Protein AF-0000000079922621 (afdb_homodimer)

Radius of gyration: 21.84 Å; Cα contacts (8 Å, |Δi|>4): 127; chains: 2; bounding box: 50×63×36 Å

InterPro domains:
  IPR010368 Control of competence regulator ComK, YlbF/YmcA [PF06133] (6-105)
  IPR023378 YheA/YmcA-like domain superfamily [G3DSA:1.20.1500.10] (5-112)
  IPR023378 YheA/YmcA-like domain superfamily [SSF158622] (6-108)

Nearest PDB structures (foldseek):
  7f6j-assembly1_C  TM=5.226E-01  e=1.242E+00  Homo sapiens
  7f6j-assembly1_C  TM=5.224E-01  e=1.121E+00  Homo sapiens

Secondary structure (DSSP, 8-state):
--HHHHHHHHHHHHHTSHHHHHHHHHHHHHHH-HHHHHHHHHHHHHHHHHHHS---HHHHHHHHHHHHHHHHHHTTSHHHHHHHHHHHHHHHHHHHHHHHHHHHHHHHHH--/--HHHHHHHHHHHHHTSHHHHHHHHHHHHHHH-HHHHHHHHHHHHHHHHHHHS---HHHHHHHHHHHHHHHHHHTTSHHHHHHHHHHHHHHHHHHHHHHHHHHHHHHHHH--

Solvent-accessible surface area (backbone atoms only — not comparable to full-atom values): 11936 Å² total; per-residue (Å²): 132,57,62,64,57,41,49,49,52,36,49,51,48,53,63,67,30,69,46,41,46,50,26,40,54,29,44,53,58,38,64,72,34,66,68,55,33,50,55,52,51,51,49,51,51,50,54,51,51,60,73,70,47,90,59,55,70,70,61,44,52,55,51,49,50,53,50,50,52,52,48,55,61,47,47,68,39,64,68,49,32,52,26,54,52,27,45,50,50,30,52,53,50,50,51,51,51,51,48,51,51,51,53,52,52,50,49,59,58,69,46,132,132,56,62,64,57,42,49,49,51,36,48,53,47,52,64,67,31,69,45,41,48,49,25,41,54,30,45,51,57,36,62,71,35,65,68,55,32,50,54,52,50,52,50,50,51,51,53,51,51,61,75,69,47,92,60,56,71,67,62,43,53,55,51,49,52,52,48,51,52,51,48,56,60,47,47,66,38,64,68,49,32,52,27,54,52,26,45,49,51,30,51,54,50,51,51,52,53,52,46,51,51,50,52,50,53,51,49,60,57,71,48,132

Foldseek 3Di:
DDPVVVVVVVVVVLCPDPLNVQLVVLVVVQVVDPVSVVLVVVLVVLVCCLVPDPDDPVVNVVSVVVSVVSVVVSCVPVSSVSNVVSVVVSVVVVVVVVVVVVVVVVCVVPDD/DDPVVVVVVVVVVLCPDPLNVQLVVLVVVQVVDPVSVVLVVVLVVLVVCLVPDPDDPVVNVVSVVVSVVSVVVSCVPVSSVSNVVSVVVSVVVVVVVVVVVVVVVVCVVPDD

Sequence (224 aa):
MSRKIKTKEFIDSIISTNEFIQLKKAKAIIDRNKDLKKKVDDFRKKQTEIYSSKKTQKDMQYRLAELNKQFQSLSQIQEVDIFFKSSKEFNDMMFKVFKEINDSVDSKLNSKMSRKIKTKEFIDSIISTNEFIQLKKAKAIIDRNKDLKKKVDDFRKKQTEIYSSKKTQKDMQYRLAELNKQFQSLSQIQEVDIFFKSSKEFNDMMFKVFKEINDSVDSKLNSK

Organism: NCBI:txid1123349

pLDDT: mean 92.19, std 8.3, range [54.41, 98.5]

Structure (mmCIF, N/CA/C/O b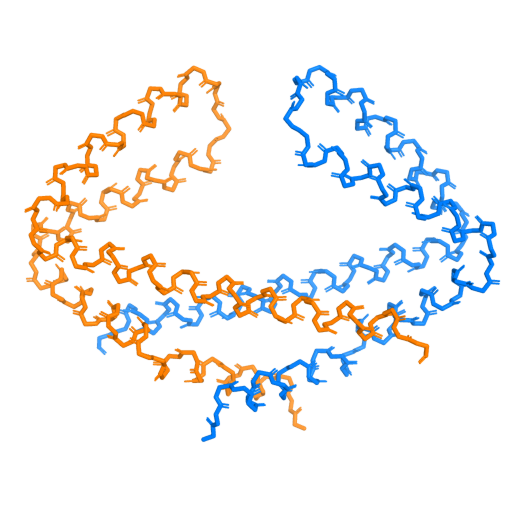ackbone):
data_AF-0000000079922621-model_v1
#
loop_
_entity.id
_entity.type
_entity.pdbx_description
1 polymer 'Control of competence regulator ComK, YlbF/YmcA'
#
loop_
_atom_site.group_PDB
_atom_site.id
_atom_site.type_symbol
_atom_site.label_atom_id
_atom_site.label_alt_id
_atom_site.label_comp_id
_atom_site.label_asym_id
_atom_site.label_entity_id
_atom_site.label_seq_id
_atom_site.pdbx_PDB_ins_code
_atom_site.Cartn_x
_atom_site.Cartn_y
_atom_site.Cartn_z
_atom_site.occupancy
_atom_site.B_iso_or_equiv
_atom_site.auth_seq_id
_atom_site.auth_comp_id
_atom_site.auth_asym_id
_atom_site.auth_atom_id
_atom_site.pdbx_PDB_model_num
ATOM 1 N N . MET A 1 1 ? -23.5 -8.32 -5.027 1 54.91 1 MET A N 1
ATOM 2 C CA . MET A 1 1 ? -23.219 -6.887 -4.949 1 54.91 1 MET A CA 1
ATOM 3 C C . MET A 1 1 ? -21.906 -6.547 -5.633 1 54.91 1 MET A C 1
ATOM 5 O O . MET A 1 1 ? -20.938 -7.301 -5.527 1 54.91 1 MET A O 1
ATOM 9 N N . SER A 1 2 ? -21.891 -5.508 -6.457 1 73.12 2 SER A N 1
ATOM 10 C CA . SER A 1 2 ? -20.75 -5.258 -7.328 1 73.12 2 SER A CA 1
ATOM 11 C C . SER A 1 2 ? -19.547 -4.762 -6.535 1 73.12 2 SER A C 1
ATOM 13 O O . SER A 1 2 ? -19.703 -4.184 -5.457 1 73.12 2 SER A O 1
ATOM 15 N N . ARG A 1 3 ? -18.453 -5.188 -6.891 1 80.69 3 ARG A N 1
ATOM 16 C CA . ARG A 1 3 ? -17.188 -4.773 -6.297 1 80.69 3 ARG A CA 1
ATOM 17 C C . ARG A 1 3 ? -17.141 -3.262 -6.102 1 80.69 3 ARG A C 1
ATOM 19 O O . ARG A 1 3 ? -16.641 -2.777 -5.082 1 80.69 3 ARG A O 1
ATOM 26 N N . LYS A 1 4 ? -17.844 -2.621 -6.871 1 84.25 4 LYS A N 1
ATOM 27 C CA . LYS A 1 4 ? -17.859 -1.162 -6.812 1 84.25 4 LYS A CA 1
ATOM 28 C C . LYS A 1 4 ? -18.641 -0.674 -5.586 1 84.25 4 LYS A C 1
ATOM 30 O O . LYS A 1 4 ? -18.203 0.259 -4.906 1 84.25 4 LYS A O 1
ATOM 35 N N . ILE A 1 5 ? -19.719 -1.339 -5.367 1 85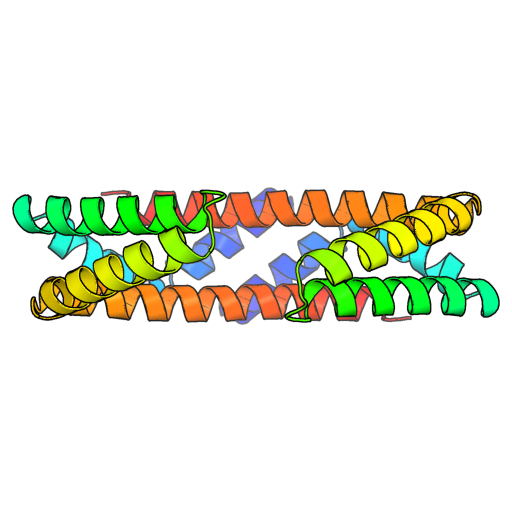.56 5 ILE A N 1
ATOM 36 C CA . ILE A 1 5 ? -20.547 -0.959 -4.227 1 85.56 5 ILE A CA 1
ATOM 37 C C . ILE A 1 5 ? -19.812 -1.258 -2.926 1 85.56 5 ILE A C 1
ATOM 39 O O . ILE A 1 5 ? -19.781 -0.426 -2.016 1 85.56 5 ILE A O 1
ATOM 43 N N . LYS A 1 6 ? -19.156 -2.365 -2.844 1 88.06 6 LYS A N 1
ATOM 44 C CA . LYS A 1 6 ? -18.438 -2.752 -1.638 1 88.06 6 LYS A CA 1
ATOM 45 C C . LYS A 1 6 ? -17.234 -1.84 -1.401 1 88.06 6 LYS A C 1
ATOM 47 O O . LYS A 1 6 ? -16.922 -1.492 -0.259 1 88.06 6 LYS A O 1
ATOM 52 N N . THR A 1 7 ? -16.609 -1.475 -2.504 1 91.62 7 THR A N 1
ATOM 53 C CA . THR A 1 7 ? -15.492 -0.548 -2.404 1 91.62 7 THR A CA 1
ATOM 54 C C . THR A 1 7 ? -15.953 0.801 -1.858 1 91.62 7 THR A C 1
ATOM 56 O O . THR A 1 7 ? -15.289 1.385 -0.998 1 91.62 7 THR A O 1
ATOM 59 N N . LYS A 1 8 ? -17.078 1.249 -2.316 1 91.94 8 LYS A N 1
ATOM 60 C CA . LYS A 1 8 ? -17.609 2.523 -1.85 1 91.94 8 LYS A CA 1
ATOM 61 C C . LYS A 1 8 ? -17.969 2.461 -0.364 1 91.94 8 LYS A C 1
ATOM 63 O O . LYS A 1 8 ? -17.672 3.396 0.385 1 91.94 8 LYS A O 1
ATOM 68 N N . GLU A 1 9 ? -18.578 1.38 -0.025 1 92.56 9 GLU A N 1
ATOM 69 C CA . GLU A 1 9 ? -18.906 1.197 1.384 1 92.56 9 GLU A CA 1
ATOM 70 C C . GLU A 1 9 ? -17.656 1.16 2.252 1 92.56 9 GLU A C 1
ATOM 72 O O . GLU A 1 9 ? -17.656 1.673 3.373 1 92.56 9 GLU A O 1
ATOM 77 N N . PHE A 1 10 ? -16.656 0.514 1.744 1 95.06 10 PHE A N 1
ATOM 78 C CA . PHE A 1 10 ? -15.391 0.457 2.459 1 95.06 10 PHE A CA 1
ATOM 79 C C . PHE A 1 10 ? -14.781 1.849 2.598 1 95.06 10 PHE A C 1
ATOM 81 O O . PHE A 1 10 ? -14.367 2.246 3.691 1 95.06 10 PHE A O 1
ATOM 88 N N . ILE A 1 11 ? -14.859 2.641 1.569 1 95.44 11 ILE A N 1
ATOM 89 C CA . ILE A 1 11 ? -14.344 4.004 1.586 1 95.44 11 ILE A CA 1
ATOM 90 C C . ILE A 1 11 ? -15.125 4.836 2.602 1 95.44 11 ILE A C 1
ATOM 92 O O . ILE A 1 11 ? -14.531 5.594 3.377 1 95.44 11 ILE A O 1
ATOM 96 N N . ASP A 1 12 ? -16.422 4.629 2.635 1 94.75 12 ASP A N 1
ATOM 97 C CA . ASP A 1 12 ? -17.281 5.34 3.584 1 94.75 12 ASP A CA 1
ATOM 98 C C . ASP A 1 12 ? -16.891 5.004 5.023 1 94.75 12 ASP A C 1
ATOM 100 O O . ASP A 1 12 ? -16.953 5.867 5.902 1 94.75 12 ASP A O 1
ATOM 104 N N . SER A 1 13 ? -16.516 3.789 5.207 1 94.88 13 SER A N 1
ATOM 105 C CA . SER A 1 13 ? -16.109 3.375 6.547 1 94.88 13 SER A CA 1
ATOM 106 C C . SER A 1 13 ? -14.797 4.035 6.953 1 94.88 13 SER A C 1
ATOM 108 O O . SER A 1 13 ? -14.578 4.32 8.133 1 94.88 13 SER A O 1
ATOM 110 N N . ILE A 1 14 ? -13.844 4.316 6.031 1 96.5 14 ILE A N 1
ATOM 111 C CA . ILE A 1 14 ? -12.562 4.965 6.285 1 96.5 14 ILE A CA 1
ATOM 112 C C . ILE A 1 14 ? -12.781 6.43 6.641 1 96.5 14 ILE A C 1
ATOM 114 O O . ILE A 1 14 ? -12.234 6.93 7.625 1 96.5 14 ILE A O 1
ATOM 118 N N . ILE A 1 15 ? -13.742 7.117 5.867 1 96.25 15 ILE A N 1
ATOM 119 C CA . ILE A 1 15 ? -13.891 8.555 6.035 1 96.25 15 ILE A CA 1
ATOM 120 C C . ILE A 1 15 ? -14.727 8.852 7.277 1 96.25 15 ILE A C 1
ATOM 122 O O . ILE A 1 15 ? -14.836 10 7.703 1 96.25 15 ILE A O 1
ATOM 126 N N . SER A 1 16 ? -15.297 7.789 7.891 1 95.81 16 SER A N 1
ATOM 127 C CA . SER A 1 16 ? -16.094 7.945 9.109 1 95.81 16 SER A CA 1
ATOM 128 C C . SER A 1 16 ? -15.234 7.727 10.352 1 95.81 16 SER A C 1
ATOM 130 O O . SER A 1 16 ? -15.719 7.867 11.477 1 95.81 16 SER A O 1
ATOM 132 N N . THR A 1 17 ? -13.914 7.359 10.148 1 95.62 17 THR A N 1
ATOM 133 C CA . THR A 1 17 ? -13.039 7.125 11.289 1 95.62 17 THR A CA 1
ATOM 134 C C . THR A 1 17 ? -12.672 8.438 11.969 1 95.62 17 THR A C 1
ATOM 136 O O . THR A 1 17 ? -12.695 9.5 11.344 1 95.62 17 THR A O 1
ATOM 139 N N . ASN A 1 18 ? -12.359 8.258 13.266 1 97.06 18 ASN A N 1
ATOM 140 C CA . ASN A 1 18 ? -11.891 9.43 13.992 1 97.06 18 ASN A CA 1
ATOM 141 C C . ASN A 1 18 ? -10.625 10.008 13.375 1 97.06 18 ASN A C 1
ATOM 143 O O . ASN A 1 18 ? -10.461 11.227 13.32 1 97.06 18 ASN A O 1
ATOM 147 N N . GLU A 1 19 ? -9.695 9.18 12.906 1 98.12 19 GLU A N 1
ATOM 148 C CA . GLU A 1 19 ? -8.438 9.609 12.305 1 98.12 19 GLU A CA 1
ATOM 149 C C . GLU A 1 19 ? -8.688 10.492 11.086 1 98.12 19 GLU A C 1
ATOM 151 O O . GLU A 1 19 ? -8.039 11.523 10.914 1 98.12 19 GLU A O 1
ATOM 156 N N . PHE A 1 20 ? -9.648 10.141 10.305 1 97.88 20 PHE A N 1
ATOM 157 C CA . PHE A 1 20 ? -9.953 10.922 9.117 1 97.88 20 PHE A CA 1
ATOM 158 C C . PHE A 1 20 ? -10.609 12.25 9.492 1 97.88 20 PHE A C 1
ATOM 160 O O . PHE A 1 20 ? -10.258 13.297 8.953 1 97.88 20 PHE A O 1
ATOM 167 N N . ILE A 1 21 ? -11.547 12.148 10.367 1 98.06 21 ILE A N 1
ATOM 168 C CA . ILE A 1 21 ? -12.305 13.32 10.789 1 98.06 21 ILE A CA 1
ATOM 169 C C . ILE A 1 21 ? -11.359 14.359 11.383 1 98.06 21 ILE A C 1
ATOM 171 O O . ILE A 1 21 ? -11.445 15.547 11.047 1 98.06 21 ILE A O 1
ATOM 175 N N . GLN A 1 22 ? -10.43 13.906 12.188 1 98.44 22 GLN A N 1
ATOM 176 C CA . GLN A 1 22 ? -9.469 14.812 12.805 1 98.44 22 GLN A CA 1
ATOM 177 C C . GLN A 1 22 ? -8.531 15.414 11.75 1 98.44 22 GLN A C 1
ATOM 179 O O . GLN A 1 22 ? -8.195 16.594 11.82 1 98.44 22 GLN A O 1
ATOM 184 N N . LEU A 1 23 ? -8.117 14.633 10.859 1 98.5 23 LEU A N 1
ATOM 185 C CA . LEU A 1 23 ? -7.262 15.125 9.781 1 98.5 23 LEU A CA 1
ATOM 186 C C . LEU A 1 23 ? -7.984 16.172 8.945 1 98.5 23 LEU A C 1
ATOM 188 O O . LEU A 1 23 ? -7.41 17.219 8.625 1 98.5 23 LEU A O 1
ATOM 192 N N . LYS A 1 24 ? -9.211 15.938 8.656 1 98 24 LYS A N 1
ATOM 193 C CA . LYS A 1 24 ? -10 16.875 7.855 1 98 24 LYS A CA 1
ATOM 194 C C . LYS A 1 24 ? -10.188 18.203 8.586 1 98 24 LYS A C 1
ATOM 196 O O . LYS A 1 24 ? -10.078 19.266 7.98 1 98 24 LYS A O 1
ATOM 201 N N . LYS A 1 25 ? -10.438 18.094 9.844 1 98 25 LYS A N 1
ATOM 202 C CA . LYS A 1 25 ? -10.578 19.297 10.664 1 98 25 LYS A CA 1
ATOM 203 C C . LYS A 1 25 ? -9.281 20.094 10.688 1 98 25 LYS A C 1
ATOM 205 O O . LYS A 1 25 ? -9.297 21.328 10.516 1 98 25 LYS A O 1
ATOM 210 N N . ALA A 1 26 ? -8.188 19.406 10.875 1 98.06 26 ALA A N 1
ATOM 211 C CA . ALA A 1 26 ? -6.887 20.062 10.914 1 98.06 26 ALA A CA 1
ATOM 212 C C . ALA A 1 26 ? -6.559 20.703 9.57 1 98.06 26 ALA A C 1
ATOM 214 O O . ALA A 1 26 ? -6.035 21.828 9.523 1 98.06 26 ALA A O 1
ATOM 215 N N . LYS A 1 27 ? -6.871 20.062 8.562 1 97.38 27 LYS A N 1
ATOM 216 C CA . LYS A 1 27 ? -6.629 20.594 7.219 1 97.38 27 LYS A CA 1
ATOM 217 C C . LYS A 1 27 ? -7.445 21.859 6.969 1 97.38 27 LYS A C 1
ATOM 219 O O . LYS A 1 27 ? -6.953 22.812 6.359 1 97.38 27 LYS A O 1
ATOM 224 N N . ALA A 1 28 ? -8.68 21.844 7.395 1 97.12 28 ALA A N 1
ATOM 225 C CA . ALA A 1 28 ? -9.555 23 7.215 1 97.12 28 ALA A CA 1
ATOM 226 C C . ALA A 1 28 ? -8.969 24.234 7.887 1 97.12 28 ALA A C 1
ATOM 228 O O . ALA A 1 28 ? -9.078 25.344 7.359 1 97.12 28 ALA A O 1
ATOM 229 N N . ILE A 1 29 ? -8.359 24.016 8.961 1 97.19 29 ILE A N 1
ATOM 230 C CA . ILE A 1 29 ? -7.746 25.109 9.711 1 97.19 29 ILE A CA 1
ATOM 231 C C . ILE A 1 29 ? -6.574 25.688 8.922 1 97.19 29 ILE A C 1
ATOM 233 O O . ILE A 1 29 ? -6.445 26.906 8.781 1 97.19 29 ILE A O 1
ATOM 237 N N . ILE A 1 30 ? -5.762 24.797 8.344 1 97.12 30 ILE A N 1
ATOM 238 C CA . ILE A 1 30 ? -4.633 25.219 7.52 1 97.12 30 ILE A CA 1
ATOM 239 C C . ILE A 1 30 ? -5.137 25.938 6.273 1 97.12 30 ILE A C 1
ATOM 241 O O . ILE A 1 30 ? -4.605 26.984 5.902 1 97.12 30 ILE A O 1
ATOM 245 N N . ASP A 1 31 ? -6.227 25.484 5.723 1 96.12 31 ASP A N 1
ATOM 246 C CA . ASP A 1 31 ? -6.742 26 4.461 1 96.12 31 ASP A CA 1
ATOM 247 C C . ASP A 1 31 ? -7.336 27.406 4.637 1 96.12 31 ASP A C 1
ATOM 249 O O . ASP A 1 31 ? -7.422 28.172 3.682 1 96.12 31 ASP A O 1
ATOM 253 N N . ARG A 1 32 ? -7.703 27.734 5.781 1 95.94 32 ARG A N 1
ATOM 254 C CA . ARG A 1 32 ? -8.305 29.031 6.07 1 95.94 32 ARG A CA 1
ATOM 255 C C . ARG A 1 32 ? -7.238 30.109 6.18 1 95.94 32 ARG A C 1
ATOM 257 O O . ARG A 1 32 ? -7.539 31.297 6.066 1 95.94 32 ARG A O 1
ATOM 264 N N . ASN A 1 33 ? -6.02 29.719 6.48 1 95.62 33 ASN A N 1
ATOM 265 C CA . ASN A 1 33 ? -4.883 30.625 6.551 1 95.62 33 ASN A CA 1
ATOM 266 C C . ASN A 1 33 ? -4.008 30.531 5.305 1 95.62 33 ASN A C 1
ATOM 268 O O . ASN A 1 33 ? -3.211 29.609 5.168 1 95.62 33 ASN A O 1
ATOM 272 N N . LYS A 1 34 ? -4.156 31.484 4.449 1 95.69 34 LYS A N 1
ATOM 273 C CA . LYS A 1 34 ? -3.51 31.453 3.139 1 95.69 34 LYS A CA 1
ATOM 274 C C . LYS A 1 34 ? -1.998 31.297 3.275 1 95.69 34 LYS A C 1
ATOM 276 O O . LYS A 1 34 ? -1.37 30.562 2.506 1 95.69 34 LYS A O 1
ATOM 281 N N . ASP A 1 35 ? -1.438 31.969 4.234 1 95.69 35 ASP A N 1
ATOM 282 C CA . ASP A 1 35 ? 0.005 31.906 4.445 1 95.69 35 ASP A CA 1
ATOM 283 C C . ASP A 1 35 ? 0.435 30.516 4.898 1 95.69 35 ASP A C 1
ATOM 285 O O . ASP A 1 35 ? 1.373 29.938 4.348 1 95.69 35 ASP A O 1
ATOM 289 N N . LEU A 1 36 ? -0.232 29.938 5.836 1 95.38 36 LEU A N 1
ATOM 290 C CA . LEU A 1 36 ? 0.069 28.609 6.336 1 95.38 36 LEU A CA 1
ATOM 291 C C . LEU A 1 36 ? -0.134 27.562 5.246 1 95.38 36 LEU A C 1
ATOM 293 O O . LEU A 1 36 ? 0.674 26.641 5.105 1 95.38 36 LEU A O 1
ATOM 297 N N . LYS A 1 37 ? -1.242 27.734 4.551 1 96.5 37 LYS A N 1
ATOM 298 C CA . LYS A 1 37 ? -1.532 26.812 3.453 1 96.5 37 LYS A CA 1
ATOM 299 C C . LYS A 1 37 ? -0.376 26.766 2.457 1 96.5 37 LYS A C 1
ATOM 301 O O . LYS A 1 37 ? 0.061 25.688 2.059 1 96.5 37 LYS A O 1
ATOM 306 N N . LYS A 1 38 ? 0.093 27.922 2.096 1 97 38 LYS A N 1
ATOM 307 C CA . LYS A 1 38 ? 1.195 28.016 1.143 1 97 38 LYS A CA 1
ATOM 308 C C . LYS A 1 38 ? 2.441 27.312 1.68 1 97 38 LYS A C 1
ATOM 310 O O . LYS A 1 38 ? 3.092 26.547 0.96 1 97 38 LYS A O 1
ATOM 315 N N . LYS A 1 39 ? 2.768 27.578 2.922 1 96.12 39 LYS A N 1
ATOM 316 C CA . LYS A 1 39 ? 3.945 26.969 3.545 1 96.12 39 LYS A CA 1
ATOM 317 C C . LYS A 1 39 ? 3.834 25.453 3.58 1 96.12 39 LYS A C 1
ATOM 319 O O . LYS A 1 39 ? 4.793 24.75 3.266 1 96.12 39 LYS A O 1
ATOM 324 N N . VAL A 1 40 ? 2.689 25 3.949 1 96.62 40 VAL A N 1
ATOM 325 C CA . VAL A 1 40 ? 2.451 23.562 4.043 1 96.62 40 VAL A CA 1
ATOM 326 C C . VAL A 1 40 ? 2.475 22.953 2.646 1 96.62 40 VAL A C 1
ATOM 328 O O . VAL A 1 40 ? 3.074 21.891 2.439 1 96.62 40 VAL A O 1
ATOM 331 N N . ASP A 1 41 ? 1.839 23.594 1.697 1 95.56 41 ASP A N 1
ATOM 332 C CA . ASP A 1 41 ? 1.832 23.109 0.32 1 95.56 41 ASP A CA 1
ATOM 333 C C . ASP A 1 41 ? 3.25 23.031 -0.241 1 95.56 41 ASP A C 1
ATOM 335 O O . ASP A 1 41 ? 3.602 22.062 -0.917 1 95.56 41 ASP A O 1
ATOM 339 N N . ASP A 1 42 ? 4.07 24 0.013 1 95.38 42 ASP A N 1
ATOM 340 C CA . ASP A 1 42 ? 5.461 24.016 -0.432 1 95.38 42 ASP A CA 1
ATOM 341 C C . ASP A 1 42 ? 6.242 22.859 0.178 1 95.38 42 ASP A C 1
ATOM 343 O O . ASP A 1 42 ? 7.039 22.203 -0.508 1 95.38 42 ASP A O 1
ATOM 347 N N . PHE A 1 43 ? 6.012 22.672 1.419 1 96.06 43 PHE A N 1
ATOM 348 C CA . PHE A 1 43 ? 6.656 21.562 2.115 1 96.06 43 PHE A CA 1
ATOM 349 C C . PHE A 1 43 ? 6.277 20.234 1.479 1 96.06 43 PHE A C 1
ATOM 351 O O . PHE A 1 43 ? 7.145 19.406 1.192 1 96.06 43 PHE A O 1
ATOM 358 N N . ARG A 1 44 ? 5.031 20.047 1.261 1 92.75 44 ARG A N 1
ATOM 359 C CA . ARG A 1 44 ? 4.531 18.797 0.673 1 92.75 44 ARG A CA 1
ATOM 360 C C . ARG A 1 44 ? 5.09 18.594 -0.729 1 92.75 44 ARG A C 1
ATOM 362 O O . ARG A 1 44 ? 5.422 17.469 -1.111 1 92.75 44 ARG A O 1
ATOM 369 N N . LYS A 1 45 ? 5.156 19.641 -1.472 1 93.12 45 LYS A N 1
ATOM 370 C CA . LYS A 1 45 ? 5.719 19.578 -2.816 1 93.12 45 LYS A CA 1
ATOM 371 C C . LYS A 1 45 ? 7.18 19.141 -2.783 1 93.12 45 LYS A C 1
ATOM 373 O O . LYS A 1 45 ? 7.594 18.266 -3.562 1 93.12 45 LYS A O 1
ATOM 378 N N . LYS A 1 46 ? 7.918 19.672 -1.916 1 91.5 46 LYS A N 1
ATOM 379 C CA . LYS A 1 46 ? 9.32 19.312 -1.757 1 91.5 46 LYS A CA 1
ATOM 380 C C . LYS A 1 46 ? 9.469 17.844 -1.363 1 91.5 46 LYS A C 1
ATOM 382 O O . LYS A 1 46 ? 10.312 17.125 -1.906 1 91.5 46 LYS A O 1
ATOM 387 N N . GLN A 1 47 ? 8.625 17.516 -0.387 1 90.12 47 GLN A N 1
ATOM 388 C CA . GLN A 1 47 ? 8.602 16.125 0.045 1 90.12 47 GLN A CA 1
ATOM 389 C C . GLN A 1 47 ? 8.375 15.18 -1.136 1 90.12 47 GLN A C 1
ATOM 391 O O . GLN A 1 47 ? 9.102 14.203 -1.303 1 90.12 47 GLN A O 1
ATOM 396 N N . THR A 1 48 ? 7.426 15.469 -1.984 1 88.19 48 THR A N 1
ATOM 397 C CA . THR A 1 48 ? 7.078 14.648 -3.137 1 88.19 48 THR A CA 1
ATOM 398 C C . THR A 1 48 ? 8.219 14.625 -4.148 1 88.19 48 THR A C 1
ATOM 400 O O . THR A 1 48 ? 8.547 13.57 -4.699 1 88.19 48 THR A O 1
ATOM 403 N N . GLU A 1 49 ? 8.898 15.664 -4.328 1 88.38 49 GLU A N 1
ATOM 404 C CA . GLU A 1 49 ? 9.992 15.781 -5.281 1 88.38 49 GLU A CA 1
ATOM 405 C C . GLU A 1 49 ? 11.195 14.938 -4.852 1 88.38 49 GLU A C 1
ATOM 407 O O . GLU A 1 49 ? 11.867 14.344 -5.688 1 88.38 49 GLU A O 1
ATOM 412 N N . ILE A 1 50 ? 11.367 14.93 -3.568 1 86.5 50 ILE A N 1
ATOM 413 C CA . ILE A 1 50 ? 12.5 14.195 -3.021 1 86.5 50 ILE A CA 1
ATOM 414 C C . ILE A 1 50 ? 12.281 12.695 -3.195 1 86.5 50 ILE A C 1
ATOM 416 O O . ILE A 1 50 ? 13.195 11.969 -3.592 1 86.5 50 ILE A O 1
ATOM 420 N N . TYR A 1 51 ? 11.047 12.273 -3.008 1 81.38 51 TYR A N 1
ATOM 421 C CA . TYR A 1 51 ? 10.766 10.844 -3.018 1 81.38 51 TYR A CA 1
ATOM 422 C C . TYR A 1 51 ? 10.531 10.344 -4.438 1 81.38 51 TYR A C 1
ATOM 424 O O . TYR A 1 51 ? 10.742 9.164 -4.73 1 81.38 51 TYR A O 1
ATOM 432 N N . SER A 1 52 ? 10.242 11.195 -5.398 1 78.94 52 SER A N 1
ATOM 433 C CA . SER A 1 52 ? 9.953 10.812 -6.777 1 78.94 52 SER A CA 1
ATOM 434 C C . SER A 1 52 ? 11.211 10.867 -7.637 1 78.94 52 SER A C 1
ATOM 436 O O . SER A 1 52 ? 11.258 10.266 -8.711 1 78.94 52 SER A O 1
ATOM 438 N N . SER A 1 53 ? 12.18 11.57 -7.234 1 70.5 53 SER A N 1
ATOM 439 C CA . SER A 1 53 ? 13.328 11.828 -8.094 1 70.5 53 SER A CA 1
ATOM 440 C C . SER A 1 53 ? 14.445 10.828 -7.848 1 70.5 53 SER A C 1
ATOM 442 O O . SER A 1 53 ? 14.664 10.406 -6.711 1 70.5 53 SER A O 1
ATOM 444 N N . LYS A 1 54 ? 14.82 10.273 -8.945 1 66.81 54 LYS A N 1
ATOM 445 C CA . LYS A 1 54 ? 16.062 9.492 -8.938 1 66.81 54 LYS A CA 1
ATOM 446 C C . LYS A 1 54 ? 17.266 10.383 -8.664 1 66.81 54 LYS A C 1
ATOM 448 O O . LYS A 1 54 ? 17.781 11.047 -9.57 1 66.81 54 LYS A O 1
ATOM 453 N N . LYS A 1 55 ? 17.531 10.672 -7.625 1 68.69 55 LYS A N 1
ATOM 454 C CA . LYS A 1 55 ? 18.656 11.555 -7.375 1 68.69 55 LYS A CA 1
ATOM 455 C C . LYS A 1 55 ? 19.828 10.797 -6.742 1 68.69 55 LYS A C 1
ATOM 457 O O . LYS A 1 55 ? 19.641 9.695 -6.227 1 68.69 55 LYS A O 1
ATOM 462 N N . THR A 1 56 ? 20.922 11.445 -6.973 1 68.62 56 THR A N 1
ATOM 463 C CA . THR A 1 56 ? 22.125 10.867 -6.387 1 68.62 56 THR A CA 1
ATOM 464 C C . THR A 1 56 ? 22 10.773 -4.867 1 68.62 56 THR A C 1
ATOM 466 O O . THR A 1 56 ? 21.188 11.477 -4.262 1 68.62 56 THR A O 1
ATOM 469 N N . GLN A 1 57 ? 22.703 9.883 -4.336 1 69.56 57 GLN A N 1
ATOM 470 C CA . GLN A 1 57 ? 22.656 9.648 -2.896 1 69.56 57 GLN A CA 1
ATOM 471 C C . GLN A 1 57 ? 23 10.922 -2.125 1 69.56 57 GLN A C 1
ATOM 473 O O . GLN A 1 57 ? 22.344 11.242 -1.128 1 69.56 57 GLN A O 1
ATOM 478 N N . LYS A 1 58 ? 24.094 11.594 -2.518 1 71.94 58 LYS A N 1
ATOM 479 C CA . LYS A 1 58 ? 24.531 12.805 -1.828 1 71.94 58 LYS A CA 1
ATOM 480 C C . LYS A 1 58 ? 23.484 13.906 -1.937 1 71.94 58 LYS A C 1
ATOM 482 O O . LYS A 1 58 ? 23.203 14.602 -0.958 1 71.94 58 LYS A O 1
ATOM 487 N N . ASP A 1 59 ? 22.922 14.125 -3.045 1 81.81 59 ASP A N 1
ATOM 488 C CA . ASP A 1 59 ? 21.875 15.125 -3.281 1 81.81 59 ASP A CA 1
ATOM 489 C C . ASP A 1 59 ? 20.625 14.812 -2.467 1 81.81 59 ASP A C 1
ATOM 491 O O . ASP A 1 59 ? 19.984 15.719 -1.926 1 81.81 59 ASP A O 1
ATOM 495 N N . MET A 1 60 ? 20.531 13.586 -2.172 1 83.88 60 MET A N 1
ATOM 496 C CA . MET A 1 60 ? 19.375 13.148 -1.396 1 83.88 60 MET A CA 1
ATOM 497 C C . MET A 1 60 ? 19.547 13.492 0.08 1 83.88 60 MET A C 1
ATOM 499 O O . MET A 1 60 ? 18.609 13.945 0.731 1 83.88 60 MET A O 1
ATOM 503 N N . GLN A 1 61 ? 20.75 13.281 0.521 1 85.5 61 GLN A N 1
ATOM 504 C CA . GLN A 1 61 ? 21.016 13.562 1.925 1 85.5 61 GLN A CA 1
ATOM 505 C C . GLN A 1 61 ? 20.812 15.047 2.236 1 85.5 61 GLN A C 1
ATOM 507 O O . GLN A 1 61 ? 20.219 15.398 3.258 1 85.5 61 GLN A O 1
ATOM 512 N N . TYR A 1 62 ? 21.344 15.938 1.401 1 88.19 62 TYR A N 1
ATOM 513 C CA . TYR A 1 62 ? 21.203 17.375 1.586 1 88.19 62 TYR A CA 1
ATOM 514 C C . TYR A 1 62 ? 19.75 17.812 1.522 1 88.19 62 TYR A C 1
ATOM 516 O O . TYR A 1 62 ? 19.281 18.578 2.359 1 88.19 62 TYR A O 1
ATOM 524 N N . ARG A 1 63 ? 19.062 17.297 0.598 1 89.81 63 ARG A N 1
ATOM 525 C CA . ARG A 1 63 ? 17.656 17.656 0.411 1 89.81 63 ARG A CA 1
ATOM 526 C C . ARG A 1 63 ? 16.812 17.188 1.589 1 89.81 63 ARG A C 1
ATOM 528 O O . ARG A 1 63 ? 15.898 17.891 2.031 1 89.81 63 ARG A O 1
ATOM 535 N N . LEU A 1 64 ? 17.172 16.062 2.111 1 90.44 64 LEU A N 1
ATOM 536 C CA . LEU A 1 64 ? 16.469 15.539 3.283 1 90.44 64 LEU A CA 1
ATOM 537 C C . LEU A 1 64 ? 16.734 16.406 4.508 1 90.44 64 LEU A C 1
ATOM 539 O O . LEU A 1 64 ? 15.844 16.625 5.324 1 90.44 64 LEU A O 1
ATOM 543 N N . ALA A 1 65 ? 17.984 16.797 4.578 1 91.44 65 ALA A N 1
ATOM 544 C CA . ALA A 1 65 ? 18.344 17.672 5.691 1 91.44 65 ALA A CA 1
ATOM 545 C C . ALA A 1 65 ? 17.562 18.984 5.633 1 91.44 65 ALA A C 1
ATOM 547 O O . ALA A 1 65 ? 17.062 19.469 6.656 1 91.44 65 ALA A O 1
ATOM 548 N N . GLU A 1 66 ? 17.469 19.531 4.445 1 92.06 66 GLU A N 1
ATOM 549 C CA . GLU A 1 66 ? 16.688 20.766 4.254 1 92.06 66 GLU A CA 1
ATOM 550 C C . GLU A 1 66 ? 15.219 20.531 4.578 1 92.06 66 GLU A C 1
ATOM 552 O O . GLU A 1 66 ? 14.586 21.391 5.207 1 92.06 66 GLU A O 1
ATOM 557 N N . LEU A 1 67 ? 14.719 19.469 4.18 1 92.44 67 LEU A N 1
ATOM 558 C CA . LEU A 1 67 ? 13.328 19.125 4.449 1 92.44 67 LEU A CA 1
ATOM 559 C C . LEU A 1 67 ? 13.078 19 5.949 1 92.44 67 LEU A C 1
ATOM 561 O O . LEU A 1 67 ? 12.047 19.453 6.449 1 92.44 67 LEU A O 1
ATOM 565 N N . ASN A 1 68 ? 14.008 18.406 6.605 1 94.44 68 ASN A N 1
ATOM 566 C CA . ASN A 1 68 ? 13.898 18.25 8.055 1 94.44 68 ASN A CA 1
ATOM 567 C C . ASN A 1 68 ? 13.891 19.594 8.766 1 94.44 68 ASN A C 1
ATOM 569 O O . ASN A 1 68 ? 13.156 19.781 9.734 1 94.44 68 ASN A O 1
ATOM 573 N N . LYS A 1 69 ? 14.695 20.5 8.336 1 95 69 LYS A N 1
ATOM 574 C CA . LYS A 1 69 ? 14.727 21.844 8.906 1 95 69 LYS A CA 1
ATOM 575 C C . LYS A 1 69 ? 13.398 22.562 8.703 1 95 69 LYS A C 1
ATOM 577 O O . LYS A 1 69 ? 12.891 23.219 9.617 1 95 69 LYS A O 1
ATOM 582 N N . GLN A 1 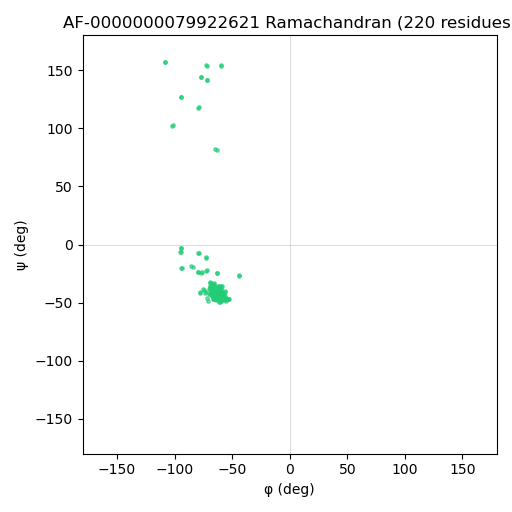70 ? 12.867 22.484 7.516 1 94.56 70 GLN A N 1
ATOM 583 C CA . GLN A 1 70 ? 11.562 23.078 7.227 1 94.56 70 GLN A CA 1
ATOM 584 C C . GLN A 1 70 ? 10.469 22.453 8.086 1 94.56 70 GLN A C 1
ATOM 586 O O . GLN A 1 70 ? 9.578 23.141 8.57 1 94.56 70 GLN A O 1
ATOM 591 N N . PHE A 1 71 ? 10.555 21.172 8.25 1 95.19 71 PHE A N 1
ATOM 592 C CA . PHE A 1 71 ? 9.609 20.453 9.094 1 95.19 71 PHE A CA 1
ATOM 593 C C . PHE A 1 71 ? 9.641 20.984 10.523 1 95.19 71 PHE A C 1
ATOM 595 O O . PHE A 1 71 ? 8.594 21.25 11.117 1 95.19 71 PHE A O 1
ATOM 602 N N . GLN A 1 72 ? 10.812 21.156 11.055 1 95.19 72 GLN A N 1
ATOM 603 C CA . GLN A 1 72 ? 10.977 21.656 12.422 1 95.19 72 GLN A CA 1
ATOM 604 C C . GLN A 1 72 ? 10.375 23.047 12.578 1 95.19 72 GLN A C 1
ATOM 606 O O . GLN A 1 72 ? 9.734 23.344 13.586 1 95.19 72 GLN A O 1
ATOM 611 N N . SER A 1 73 ? 10.625 23.922 11.633 1 96.31 73 SER A N 1
ATOM 612 C CA . SER A 1 73 ? 10.086 25.266 11.664 1 96.31 73 SER A CA 1
ATOM 613 C C . SER A 1 73 ? 8.562 25.266 11.594 1 96.31 73 SER A C 1
ATOM 615 O O . SER A 1 73 ? 7.898 25.953 12.367 1 96.31 73 SER A O 1
ATOM 617 N N . LEU A 1 74 ? 8 24.469 10.695 1 97 74 LEU A N 1
ATOM 618 C CA . LEU A 1 74 ? 6.555 24.406 10.492 1 97 74 LEU A CA 1
ATOM 619 C C . LEU A 1 74 ? 5.867 23.781 11.711 1 97 74 LEU A C 1
ATOM 621 O O . LEU A 1 74 ? 4.773 24.203 12.086 1 97 74 LEU A O 1
ATOM 625 N N . SER A 1 75 ? 6.562 22.859 12.32 1 96.06 75 SER A N 1
ATOM 626 C CA . SER A 1 75 ? 5.988 22.109 13.438 1 96.06 75 SER A CA 1
ATOM 627 C C . SER A 1 75 ? 5.902 22.984 14.688 1 96.06 75 SER A C 1
ATOM 629 O O . SER A 1 75 ? 5.258 22.609 15.672 1 96.06 75 SER A O 1
ATOM 631 N N . GLN A 1 76 ? 6.508 24.094 14.703 1 96.5 76 GLN A N 1
ATOM 632 C CA . GLN A 1 76 ? 6.418 25.031 15.82 1 96.5 76 GLN A CA 1
ATOM 633 C C . GLN A 1 76 ? 5.086 25.781 15.805 1 96.5 76 GLN A C 1
ATOM 635 O O . GLN A 1 76 ? 4.676 26.344 16.812 1 96.5 76 GLN A O 1
ATOM 640 N N . ILE A 1 77 ? 4.531 25.844 14.633 1 96.75 77 ILE A N 1
ATOM 641 C CA . ILE A 1 77 ? 3.203 26.438 14.516 1 96.75 77 ILE A CA 1
ATOM 642 C C . ILE A 1 77 ? 2.143 25.422 14.938 1 96.75 77 ILE A C 1
ATOM 644 O O . ILE A 1 77 ? 2.016 24.359 14.328 1 96.75 77 ILE A O 1
ATOM 648 N N . GLN A 1 78 ? 1.429 25.734 15.953 1 96.94 78 GLN A N 1
ATOM 649 C CA . GLN A 1 78 ? 0.521 24.797 16.609 1 96.94 78 GLN A CA 1
ATOM 650 C C . GLN A 1 78 ? -0.432 24.172 15.594 1 96.94 78 GLN A C 1
ATOM 652 O O . GLN A 1 78 ? -0.602 22.953 15.57 1 96.94 78 GLN A O 1
ATOM 657 N N . GLU A 1 79 ? -1.046 25 14.703 1 97.38 79 GLU A N 1
ATOM 658 C CA . GLU A 1 79 ? -2.006 24.516 13.711 1 97.38 79 GLU A CA 1
ATOM 659 C C . GLU A 1 79 ? -1.356 23.516 12.758 1 97.38 79 GLU A C 1
ATOM 661 O O . GLU A 1 79 ? -1.979 22.531 12.367 1 97.38 79 GLU A O 1
ATOM 666 N N . VAL A 1 80 ? -0.136 23.766 12.422 1 97.88 80 VAL A N 1
ATOM 667 C CA . VAL A 1 80 ? 0.585 22.906 11.484 1 97.88 80 VAL A CA 1
ATOM 668 C C . VAL A 1 80 ? 0.979 21.594 12.188 1 97.88 80 VAL A C 1
ATOM 670 O O . VAL A 1 80 ? 0.872 20.516 11.602 1 97.88 80 VAL A O 1
ATOM 673 N N . ASP A 1 81 ? 1.363 21.75 13.414 1 97.5 81 ASP A N 1
ATOM 674 C CA . ASP A 1 81 ? 1.718 20.562 14.203 1 97.5 81 ASP A CA 1
ATOM 675 C C . ASP A 1 81 ? 0.532 19.609 14.336 1 97.5 81 ASP A C 1
ATOM 677 O O . ASP A 1 81 ? 0.682 18.406 14.164 1 97.5 81 ASP A O 1
ATOM 681 N N . ILE A 1 82 ? -0.61 20.141 14.625 1 97.81 82 ILE A N 1
ATOM 682 C CA . ILE A 1 82 ? -1.824 19.344 14.758 1 97.81 82 ILE A CA 1
ATOM 683 C C . ILE A 1 82 ? -2.131 18.656 13.43 1 97.81 82 ILE A C 1
ATOM 685 O O . ILE A 1 82 ? -2.482 17.469 13.406 1 97.81 82 ILE A O 1
ATOM 689 N N . PHE A 1 83 ? -1.97 19.344 12.312 1 98.19 83 PHE A N 1
ATOM 690 C CA . PHE A 1 83 ? -2.205 18.781 10.992 1 98.19 83 PHE A CA 1
ATOM 691 C C . PHE A 1 83 ? -1.241 17.641 10.703 1 98.19 83 PHE A C 1
ATOM 693 O O . PHE A 1 83 ? -1.656 16.562 10.258 1 98.19 83 PHE A O 1
ATOM 700 N N . PHE A 1 84 ? 0.044 17.812 10.969 1 97.25 84 PHE A N 1
ATOM 701 C CA . PHE A 1 84 ? 1.047 16.781 10.719 1 97.25 84 PHE A CA 1
ATOM 702 C C . PHE A 1 84 ? 0.793 15.562 11.586 1 97.25 84 PHE A C 1
ATOM 704 O O . PHE A 1 84 ? 0.902 14.422 11.117 1 97.25 84 PHE A O 1
ATOM 711 N N . LYS A 1 85 ? 0.464 15.789 12.805 1 97.75 85 LYS A N 1
ATOM 712 C CA . LYS A 1 85 ? 0.192 14.688 13.727 1 97.75 85 LYS A CA 1
ATOM 713 C C . LYS A 1 85 ? -1.043 13.906 13.289 1 97.75 85 LYS A C 1
ATOM 715 O O . LYS A 1 85 ? -1.03 12.672 13.281 1 97.75 85 LYS A O 1
ATOM 720 N N . SER A 1 86 ? -2.078 14.656 12.914 1 98.25 86 SER A N 1
ATOM 721 C CA . SER A 1 86 ? -3.291 13.992 12.438 1 98.25 86 SER A CA 1
ATOM 722 C C . SER A 1 86 ? -3.041 13.242 11.141 1 98.25 86 SER A C 1
ATOM 724 O O . SER A 1 86 ? -3.576 12.156 10.93 1 98.25 86 SER A O 1
ATOM 726 N N . SER A 1 87 ? -2.256 13.789 10.266 1 97.19 87 SER A N 1
ATOM 727 C CA . SER A 1 87 ? -1.871 13.117 9.031 1 97.19 87 SER A CA 1
ATOM 728 C C . SER A 1 87 ? -1.144 11.805 9.312 1 97.19 87 SER A C 1
ATOM 730 O O . SER A 1 87 ? -1.436 10.781 8.695 1 97.19 87 SER A O 1
ATOM 732 N N . LYS A 1 88 ? -0.215 11.914 10.188 1 97.06 88 LYS A N 1
ATOM 733 C CA . LYS A 1 88 ? 0.541 10.719 10.562 1 97.06 88 LYS A CA 1
ATOM 734 C C . LYS A 1 88 ? -0.376 9.648 11.133 1 97.06 88 LYS A C 1
ATOM 736 O O . LYS A 1 88 ? -0.257 8.469 10.789 1 97.06 88 LYS A O 1
ATOM 741 N N . GLU A 1 89 ? -1.268 10.023 12.039 1 98.19 89 GLU A N 1
ATOM 742 C CA . GLU A 1 89 ? -2.211 9.086 12.641 1 98.19 89 GLU A CA 1
ATOM 743 C C . GLU A 1 89 ? -3.094 8.43 11.586 1 98.19 89 GLU A C 1
ATOM 745 O O . GLU A 1 89 ? -3.34 7.223 11.641 1 98.19 89 GLU A O 1
ATOM 750 N N . PHE A 1 90 ? -3.518 9.234 10.688 1 98.12 90 PHE A N 1
ATOM 751 C CA . PHE A 1 90 ? -4.355 8.711 9.617 1 98.12 90 PHE A CA 1
ATOM 752 C C . PHE A 1 90 ? -3.562 7.754 8.734 1 98.12 90 PHE A C 1
ATOM 754 O O . PHE A 1 90 ? -4.039 6.664 8.398 1 98.12 90 PHE A O 1
ATOM 761 N N . ASN A 1 91 ? -2.393 8.148 8.367 1 96.38 91 ASN A N 1
ATOM 762 C CA . ASN A 1 91 ? -1.541 7.297 7.547 1 96.38 91 ASN A CA 1
ATOM 763 C C . ASN A 1 91 ? -1.238 5.969 8.234 1 96.38 91 ASN A C 1
ATOM 765 O O . ASN A 1 91 ? -1.223 4.918 7.594 1 96.38 91 ASN A O 1
ATOM 769 N N . ASP A 1 92 ? -0.952 6.016 9.555 1 97.62 92 ASP A N 1
ATOM 770 C CA . ASP A 1 92 ? -0.716 4.805 10.336 1 97.62 92 ASP A CA 1
ATOM 771 C C . ASP A 1 92 ? -1.932 3.883 10.297 1 97.62 92 ASP A C 1
ATOM 773 O O . ASP A 1 92 ? -1.791 2.668 10.148 1 97.62 92 ASP A O 1
ATOM 777 N N . MET A 1 93 ? -3.037 4.473 10.445 1 97 93 MET A N 1
ATOM 778 C CA . MET A 1 93 ? -4.281 3.705 10.406 1 97 93 MET A CA 1
ATOM 779 C C . MET A 1 93 ? -4.484 3.072 9.031 1 97 93 MET A C 1
ATOM 781 O O . MET A 1 93 ? -4.816 1.89 8.93 1 97 93 MET A O 1
ATOM 785 N N . MET A 1 94 ? -4.242 3.822 7.973 1 96.25 94 MET A N 1
ATOM 786 C CA . MET A 1 94 ? -4.375 3.312 6.609 1 96.25 94 MET A CA 1
ATOM 787 C C . MET A 1 94 ? -3.404 2.164 6.359 1 96.25 94 MET A C 1
ATOM 789 O O . MET A 1 94 ? -3.762 1.17 5.727 1 96.25 94 MET A O 1
ATOM 793 N N . PHE A 1 95 ? -2.258 2.293 6.797 1 95.88 95 PHE A N 1
ATOM 794 C CA . PHE A 1 95 ? -1.256 1.239 6.672 1 95.88 95 PHE A CA 1
ATOM 795 C C . PHE A 1 95 ? -1.738 -0.048 7.328 1 95.88 95 PHE A C 1
ATOM 797 O O . PHE A 1 95 ? -1.607 -1.131 6.754 1 95.88 95 PHE A O 1
ATOM 804 N N . LYS A 1 96 ? -2.283 0.035 8.516 1 95.75 96 LYS A N 1
ATOM 805 C CA . LYS A 1 96 ? -2.801 -1.128 9.227 1 95.75 96 LYS A CA 1
ATOM 806 C C . LYS A 1 96 ? -3.955 -1.772 8.469 1 95.75 96 LYS A C 1
ATOM 808 O O . LYS A 1 96 ? -4.047 -3 8.391 1 95.75 96 LYS A O 1
ATOM 813 N N . VAL A 1 97 ? -4.773 -0.889 7.984 1 94.62 97 VAL A N 1
ATOM 814 C CA . VAL A 1 97 ? -5.918 -1.378 7.219 1 94.62 97 VAL A CA 1
ATOM 815 C C . VAL A 1 97 ? -5.43 -2.129 5.98 1 94.62 97 VAL A C 1
ATOM 817 O O . VAL A 1 97 ? -5.895 -3.234 5.695 1 94.62 97 VAL A O 1
ATOM 820 N N . PHE A 1 98 ? -4.488 -1.597 5.258 1 94.94 98 PHE A N 1
ATOM 821 C CA . PHE A 1 98 ? -3.955 -2.24 4.062 1 94.94 98 PHE A CA 1
ATOM 822 C C . PHE A 1 98 ? -3.24 -3.537 4.422 1 94.94 98 PHE A C 1
ATOM 824 O O . PHE A 1 98 ? -3.346 -4.531 3.697 1 94.94 98 PHE A O 1
ATOM 831 N N . LYS A 1 99 ? -2.553 -3.527 5.441 1 95.25 99 LYS A N 1
ATOM 832 C CA . LYS A 1 99 ? -1.889 -4.734 5.922 1 95.25 99 LYS A CA 1
ATOM 833 C C . LYS A 1 99 ? -2.904 -5.828 6.246 1 95.25 99 LYS A C 1
ATOM 835 O O . LYS A 1 99 ? -2.705 -6.992 5.895 1 95.25 99 LYS A O 1
ATOM 840 N N . GLU A 1 100 ? -3.928 -5.438 6.969 1 95.69 100 GLU A N 1
ATOM 841 C CA . GLU A 1 100 ? -4.984 -6.387 7.301 1 95.69 100 GLU A CA 1
ATOM 842 C C . GLU A 1 100 ? -5.586 -7.004 6.043 1 95.69 100 GLU A C 1
ATOM 844 O O . GLU A 1 100 ? -5.805 -8.219 5.98 1 95.69 100 GLU A O 1
ATOM 849 N N . ILE A 1 101 ? -5.848 -6.18 5.078 1 96.06 101 ILE A N 1
ATOM 850 C CA . ILE A 1 101 ? -6.391 -6.645 3.809 1 96.06 101 ILE A CA 1
ATOM 851 C C . ILE A 1 101 ? -5.41 -7.617 3.15 1 96.06 101 ILE A C 1
ATOM 853 O O . ILE A 1 101 ? -5.781 -8.734 2.795 1 96.06 101 ILE A O 1
ATOM 857 N N . ASN A 1 102 ? -4.164 -7.227 3.066 1 94.5 102 ASN A N 1
ATOM 858 C CA . ASN A 1 102 ? -3.145 -8.062 2.438 1 94.5 102 ASN A CA 1
ATOM 859 C C . ASN A 1 102 ? -2.971 -9.383 3.174 1 94.5 102 ASN A C 1
ATOM 861 O O . ASN A 1 102 ? -2.881 -10.438 2.547 1 94.5 102 ASN A O 1
ATOM 865 N N . ASP A 1 103 ? -2.926 -9.375 4.484 1 95.75 103 ASP A N 1
ATOM 866 C CA . ASP A 1 103 ? -2.773 -10.586 5.293 1 95.75 103 ASP A CA 1
ATOM 867 C C . ASP A 1 103 ? -3.941 -11.547 5.078 1 95.75 103 ASP A C 1
ATOM 869 O O . ASP A 1 103 ? -3.748 -12.758 4.996 1 95.75 103 ASP A O 1
ATOM 873 N N . SER A 1 104 ? -5.094 -10.992 5.066 1 95.69 104 SER A N 1
ATOM 874 C CA . SER A 1 104 ? -6.289 -11.812 4.887 1 95.69 104 SER A CA 1
ATOM 875 C C . SER A 1 104 ? -6.316 -12.461 3.506 1 95.69 104 SER A C 1
ATOM 877 O O . SER A 1 104 ? -6.617 -13.648 3.375 1 95.69 104 SER A O 1
ATOM 879 N N . VAL A 1 105 ? -6.039 -11.672 2.496 1 96.31 105 VAL A N 1
ATOM 880 C CA . VAL A 1 105 ? -6.004 -12.172 1.125 1 96.31 105 VAL A CA 1
ATOM 881 C C . VAL A 1 105 ? -4.941 -13.266 0.998 1 96.31 105 VAL A C 1
ATOM 883 O O . VAL A 1 105 ? -5.199 -14.32 0.418 1 96.31 105 VAL A O 1
ATOM 886 N N . ASP A 1 106 ? -3.791 -13.047 1.57 1 95 106 ASP A N 1
ATOM 887 C CA . ASP A 1 106 ? -2.711 -14.023 1.562 1 95 106 ASP A CA 1
ATOM 888 C C . ASP A 1 106 ? -3.137 -15.32 2.254 1 95 106 ASP A C 1
ATOM 890 O O . ASP A 1 106 ? -2.816 -16.406 1.787 1 95 106 ASP A O 1
ATOM 894 N N . SER A 1 107 ? -3.773 -15.172 3.371 1 96 107 SER A N 1
ATOM 895 C CA . SER A 1 107 ? -4.258 -16.328 4.121 1 96 107 SER A CA 1
ATOM 896 C C . SER A 1 107 ? -5.215 -17.172 3.287 1 96 107 SER A C 1
ATOM 898 O O . SER A 1 107 ? -5.137 -18.406 3.291 1 96 107 SER A O 1
ATOM 900 N N . LYS A 1 108 ? -6.082 -16.5 2.566 1 95.56 108 LYS A N 1
ATOM 901 C CA . LYS A 1 108 ? -7.047 -17.203 1.725 1 95.56 108 LYS A CA 1
ATOM 902 C C . LYS A 1 108 ? -6.355 -17.875 0.546 1 95.56 108 LYS A C 1
ATOM 904 O O . LYS A 1 108 ? -6.738 -18.984 0.15 1 95.56 108 LYS A O 1
ATOM 909 N N . LEU A 1 109 ? -5.359 -17.203 0.063 1 95.19 109 LEU A N 1
ATOM 910 C CA . LEU A 1 109 ? -4.59 -17.75 -1.048 1 95.19 109 LEU A CA 1
ATOM 911 C C . LEU A 1 109 ? -3.852 -19.016 -0.621 1 95.19 109 LEU A C 1
ATOM 913 O O . LEU A 1 109 ? -3.744 -19.969 -1.396 1 95.19 109 LEU A O 1
ATOM 917 N N . ASN A 1 110 ? -3.426 -19.078 0.602 1 93.19 110 ASN A N 1
ATOM 918 C CA . ASN A 1 110 ? -2.623 -20.188 1.108 1 93.19 110 ASN A CA 1
ATOM 919 C C . ASN A 1 110 ? -3.488 -21.234 1.798 1 93.19 110 ASN A C 1
ATOM 921 O O . ASN A 1 110 ? -2.986 -22.266 2.227 1 93.19 110 ASN A O 1
ATOM 925 N N . SER A 1 111 ? -4.672 -20.875 1.908 1 88.5 111 SER A N 1
ATOM 926 C CA . SER A 1 111 ? -5.582 -21.844 2.512 1 88.5 111 SER A CA 1
ATOM 927 C C . SER A 1 111 ? -5.957 -22.938 1.523 1 88.5 111 SER A C 1
ATOM 929 O O . SER A 1 111 ? -5.875 -2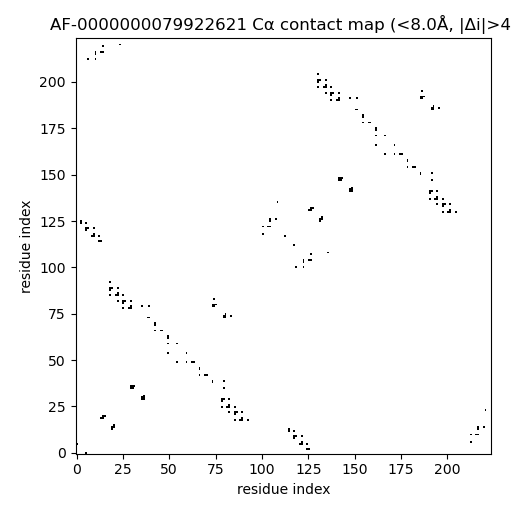2.75 0.309 1 88.5 111 SER A O 1
ATOM 931 N N . LYS A 1 112 ? -6.141 -24.25 1.999 1 73.94 112 LYS A N 1
ATOM 932 C CA . LYS A 1 112 ? -6.477 -25.438 1.221 1 73.94 112 LYS A CA 1
ATOM 933 C C . LYS A 1 112 ? -7.898 -25.344 0.669 1 73.94 112 LYS A C 1
ATOM 935 O O . LYS A 1 112 ? -8.781 -24.766 1.305 1 73.94 112 LYS A O 1
ATOM 940 N N . MET B 1 1 ? -22.344 0.102 11.398 1 54.41 1 MET B N 1
ATOM 941 C CA . MET B 1 1 ? -21.625 -1.143 11.148 1 54.41 1 MET B CA 1
ATOM 942 C C . MET B 1 1 ? -20.125 -0.958 11.375 1 54.41 1 MET B C 1
ATOM 944 O O . MET B 1 1 ? -19.562 0.084 11.031 1 54.41 1 MET B O 1
ATOM 948 N N . SER B 1 2 ? -19.484 -1.877 12.094 1 72.81 2 SER B N 1
ATOM 949 C CA . SER B 1 2 ? -18.125 -1.658 12.547 1 72.81 2 SER B CA 1
ATOM 950 C C . SER B 1 2 ? -17.125 -1.748 11.391 1 72.81 2 SER B C 1
ATOM 952 O O . SER B 1 2 ? -17.406 -2.402 10.383 1 72.81 2 SER B O 1
ATOM 954 N N . ARG B 1 3 ? -16.203 -0.95 11.414 1 80.44 3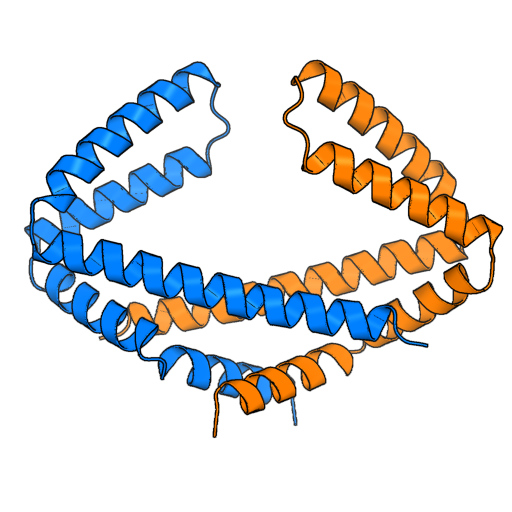 ARG B N 1
ATOM 955 C CA . ARG B 1 3 ? -15.133 -0.926 10.438 1 80.44 3 ARG B CA 1
ATOM 956 C C . ARG B 1 3 ? -14.625 -2.336 10.141 1 80.44 3 ARG B C 1
ATOM 958 O O . ARG B 1 3 ? -14.328 -2.668 8.992 1 80.44 3 ARG B O 1
ATOM 965 N N . LYS B 1 4 ? -14.773 -3.131 11.055 1 84.12 4 LYS B N 1
ATOM 966 C CA . LYS B 1 4 ? -14.305 -4.504 10.914 1 84.12 4 LYS B CA 1
ATOM 967 C C . LYS B 1 4 ? -15.195 -5.301 9.969 1 84.12 4 LYS B C 1
ATOM 969 O O . LYS B 1 4 ? -14.703 -6.062 9.133 1 84.12 4 LYS B O 1
ATOM 974 N N . ILE B 1 5 ? -16.453 -5.059 10.125 1 85.12 5 ILE B N 1
ATOM 975 C CA . ILE B 1 5 ? -17.406 -5.773 9.289 1 85.12 5 ILE B CA 1
ATOM 976 C C . ILE B 1 5 ? -17.266 -5.312 7.84 1 85.12 5 ILE B C 1
ATOM 978 O O . ILE B 1 5 ? -17.234 -6.137 6.918 1 85.12 5 ILE B O 1
ATOM 982 N N . LYS B 1 6 ? -17.109 -4.047 7.629 1 88 6 LYS B N 1
ATOM 983 C CA . LYS B 1 6 ? -16.969 -3.506 6.277 1 88 6 LYS B CA 1
ATOM 984 C C . LYS B 1 6 ? -15.672 -3.955 5.629 1 88 6 LYS B C 1
ATOM 986 O O . LYS B 1 6 ? -15.633 -4.242 4.43 1 88 6 LYS B O 1
ATOM 991 N N . THR B 1 7 ? -14.656 -4.035 6.453 1 91.62 7 THR B N 1
ATOM 992 C CA . THR B 1 7 ? -13.375 -4.516 5.957 1 91.62 7 THR B CA 1
ATOM 993 C C . THR B 1 7 ? -13.484 -5.969 5.504 1 91.62 7 THR B C 1
ATOM 995 O O . THR B 1 7 ? -12.961 -6.34 4.449 1 91.62 7 THR B O 1
ATOM 998 N N . LYS B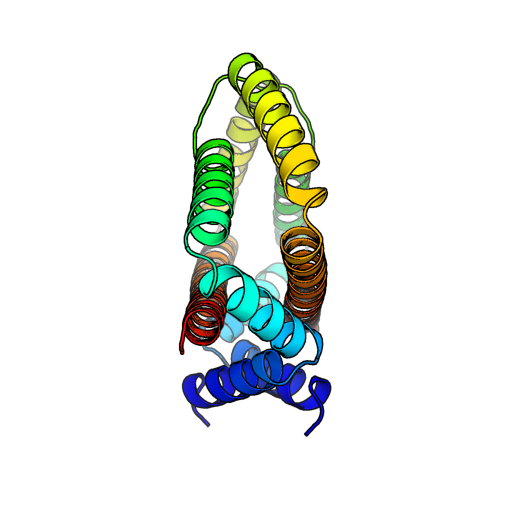 1 8 ? -14.172 -6.746 6.27 1 92 8 LYS B N 1
ATOM 999 C CA . LYS B 1 8 ? -14.352 -8.156 5.926 1 92 8 LYS B CA 1
ATOM 1000 C C . LYS B 1 8 ? -15.148 -8.305 4.629 1 92 8 LYS B C 1
ATOM 1002 O O . LYS B 1 8 ? -14.797 -9.125 3.773 1 92 8 LYS B O 1
ATOM 1007 N N . GLU B 1 9 ? -16.172 -7.527 4.555 1 92.56 9 GLU B N 1
ATOM 1008 C CA . GLU B 1 9 ? -16.969 -7.555 3.336 1 92.56 9 GLU B CA 1
ATOM 1009 C C . GLU B 1 9 ? -16.156 -7.137 2.123 1 92.56 9 GLU B C 1
ATOM 1011 O O . GLU B 1 9 ? -16.312 -7.684 1.031 1 92.56 9 GLU B O 1
ATOM 1016 N N . PHE B 1 10 ? -15.344 -6.16 2.328 1 95.06 10 PHE B N 1
ATOM 1017 C CA . PHE B 1 10 ? -14.461 -5.711 1.257 1 95.06 10 PHE B CA 1
ATOM 1018 C C . PHE B 1 10 ? -13.484 -6.812 0.854 1 95.06 10 PHE B C 1
ATOM 1020 O O . PHE B 1 10 ? -13.328 -7.102 -0.333 1 95.06 10 PHE B O 1
ATOM 1027 N N . ILE B 1 11 ? -12.961 -7.516 1.811 1 95.44 11 ILE B N 1
ATOM 1028 C CA . ILE B 1 11 ? -12.039 -8.617 1.556 1 95.44 11 ILE B CA 1
ATOM 1029 C C . ILE B 1 11 ? -12.758 -9.727 0.787 1 95.44 11 ILE B C 1
ATOM 1031 O O . ILE B 1 11 ? -12.211 -10.273 -0.177 1 95.44 11 ILE B O 1
ATOM 1035 N N . ASP B 1 12 ? -13.984 -9.984 1.172 1 94.75 12 ASP B N 1
ATOM 1036 C CA . ASP B 1 12 ? -14.781 -11 0.496 1 94.75 12 ASP B CA 1
ATOM 1037 C C . ASP B 1 12 ? -15.008 -10.641 -0.971 1 94.75 12 ASP B C 1
ATOM 1039 O O . ASP B 1 12 ? -15.031 -11.516 -1.836 1 94.75 12 ASP B O 1
ATOM 1043 N N . SER B 1 13 ? -15.164 -9.375 -1.198 1 94.81 13 SER B N 1
ATOM 1044 C CA . SER B 1 13 ? -15.367 -8.93 -2.572 1 94.81 13 SER B CA 1
ATOM 1045 C C . SER B 1 13 ? -14.102 -9.109 -3.404 1 94.81 13 SER B C 1
ATOM 1047 O O . SER B 1 13 ? -14.18 -9.383 -4.605 1 94.81 13 SER B O 1
ATOM 1049 N N . ILE B 1 14 ? -12.875 -8.992 -2.832 1 96.5 14 ILE B N 1
ATOM 1050 C CA . ILE B 1 14 ? -11.594 -9.164 -3.51 1 96.5 14 ILE B CA 1
ATOM 1051 C C . ILE B 1 14 ? -11.391 -10.633 -3.859 1 96.5 14 ILE B C 1
ATOM 1053 O O . ILE B 1 14 ? -11.039 -10.969 -4.992 1 96.5 14 ILE B O 1
ATOM 1057 N N . ILE B 1 15 ? -11.742 -11.555 -2.871 1 96.19 15 ILE B N 1
ATOM 1058 C CA . ILE B 1 15 ? -11.43 -12.961 -3.066 1 96.19 15 ILE B CA 1
ATOM 1059 C C . ILE B 1 15 ? -12.461 -13.602 -3.998 1 96.19 15 ILE B C 1
ATOM 1061 O O . ILE B 1 15 ? -12.297 -14.742 -4.43 1 96.19 15 ILE B O 1
ATOM 1065 N N . SER B 1 16 ? -13.516 -12.844 -4.344 1 95.88 16 SER B N 1
ATOM 1066 C CA . SER B 1 16 ? -14.531 -13.336 -5.262 1 95.88 16 SER B CA 1
ATOM 1067 C C . SER B 1 16 ? -14.242 -12.906 -6.695 1 95.88 16 SER B C 1
ATOM 1069 O O . SER B 1 16 ? -14.977 -13.273 -7.621 1 95.88 16 SER B O 1
ATOM 1071 N N . THR B 1 17 ? -13.156 -12.094 -6.902 1 95.62 17 THR B N 1
ATOM 1072 C CA . THR B 1 17 ? -12.812 -11.633 -8.242 1 95.62 17 THR B CA 1
ATOM 1073 C C . THR B 1 17 ? -12.242 -12.773 -9.078 1 95.62 17 THR B C 1
ATOM 1075 O O . THR B 1 17 ? -11.703 -13.742 -8.531 1 95.62 17 THR B O 1
ATOM 1078 N N . ASN B 1 18 ? -12.438 -12.57 -10.391 1 97.06 18 ASN B N 1
ATOM 1079 C CA . ASN B 1 18 ? -11.844 -13.555 -11.297 1 97.06 18 ASN B CA 1
ATOM 1080 C C . ASN B 1 18 ? -10.328 -13.617 -11.133 1 97.06 18 ASN B C 1
ATOM 1082 O O . ASN B 1 18 ? -9.742 -14.703 -11.203 1 97.06 18 ASN B O 1
ATOM 1086 N N . GLU B 1 19 ? -9.664 -12.5 -10.914 1 98.06 19 GLU B N 1
ATOM 1087 C CA . GLU B 1 19 ? -8.219 -12.43 -10.758 1 98.06 19 GLU B CA 1
ATOM 1088 C C . GLU B 1 19 ? -7.754 -13.273 -9.57 1 98.06 19 GLU B C 1
ATOM 1090 O O . GLU B 1 19 ? -6.766 -14.008 -9.672 1 98.06 19 GLU B O 1
ATOM 1095 N N . PHE B 1 20 ? -8.453 -13.227 -8.531 1 97.88 20 PHE B N 1
ATOM 1096 C CA . PHE B 1 20 ? -8.086 -14.008 -7.355 1 97.88 20 PHE B CA 1
ATOM 1097 C C . PHE B 1 20 ? -8.32 -15.492 -7.59 1 97.88 20 PHE B C 1
ATOM 1099 O O . PHE B 1 20 ? -7.48 -16.328 -7.242 1 97.88 20 PHE B O 1
ATOM 1106 N N . ILE B 1 21 ? -9.477 -15.773 -8.086 1 98.06 21 ILE B N 1
ATOM 1107 C CA . ILE B 1 21 ? -9.875 -17.156 -8.32 1 98.06 21 ILE B CA 1
ATOM 1108 C C . ILE B 1 21 ? -8.867 -17.844 -9.242 1 98.06 21 ILE B C 1
ATOM 1110 O O . ILE B 1 21 ? -8.422 -18.953 -8.969 1 98.06 21 ILE B O 1
ATOM 1114 N N . GLN B 1 22 ? -8.445 -17.141 -10.289 1 98.38 22 GLN B N 1
ATOM 1115 C CA . GLN B 1 22 ? -7.465 -17.688 -11.219 1 98.38 22 GLN B CA 1
ATOM 1116 C C . GLN B 1 22 ? -6.105 -17.875 -10.547 1 98.38 22 GLN B C 1
ATOM 1118 O O . GLN B 1 22 ? -5.422 -18.875 -10.773 1 98.38 22 GLN B O 1
ATOM 1123 N N . LEU B 1 23 ? -5.727 -16.953 -9.773 1 98.44 23 LEU B N 1
ATOM 1124 C CA . LEU B 1 23 ? -4.465 -17.047 -9.047 1 98.44 23 LEU B CA 1
ATOM 1125 C C . LEU B 1 23 ? -4.48 -18.25 -8.094 1 98.44 23 LEU B C 1
ATOM 1127 O O . LEU B 1 23 ? -3.514 -19 -8.023 1 98.44 23 LEU B O 1
ATOM 1131 N N . LYS B 1 24 ? -5.547 -18.422 -7.418 1 97.94 24 LYS B N 1
ATOM 1132 C CA . LYS B 1 24 ? -5.676 -19.516 -6.469 1 97.94 24 LYS B CA 1
ATOM 1133 C C . LYS B 1 24 ? -5.609 -20.875 -7.18 1 97.94 24 LYS B C 1
ATOM 1135 O O . LYS B 1 24 ? -4.957 -21.797 -6.703 1 97.94 24 LYS B O 1
ATOM 1140 N N . LYS B 1 25 ? -6.262 -20.938 -8.281 1 98 25 LYS B N 1
ATOM 1141 C CA . LYS B 1 25 ? -6.227 -22.156 -9.086 1 98 25 LYS B CA 1
ATOM 1142 C C . LYS B 1 25 ? -4.805 -22.453 -9.555 1 98 25 LYS B C 1
ATOM 1144 O O . LYS B 1 25 ? -4.348 -23.594 -9.453 1 98 25 LYS B O 1
ATOM 1149 N N . ALA B 1 26 ? -4.152 -21.438 -10.047 1 98 26 ALA B N 1
ATOM 1150 C CA . ALA B 1 26 ? -2.785 -21.609 -10.523 1 98 26 ALA B CA 1
ATOM 1151 C C . ALA B 1 26 ? -1.857 -22.031 -9.383 1 98 26 ALA B C 1
ATOM 1153 O O . ALA B 1 26 ? -0.993 -22.891 -9.562 1 98 26 ALA B O 1
ATOM 1154 N N . LYS B 1 27 ? -2.027 -21.484 -8.289 1 97.31 27 LYS B N 1
ATOM 1155 C CA . LYS B 1 27 ? -1.218 -21.812 -7.117 1 97.31 27 LYS B CA 1
ATOM 1156 C C . LYS B 1 27 ? -1.432 -23.266 -6.699 1 97.31 27 LYS B C 1
ATOM 1158 O O . LYS B 1 27 ? -0.479 -2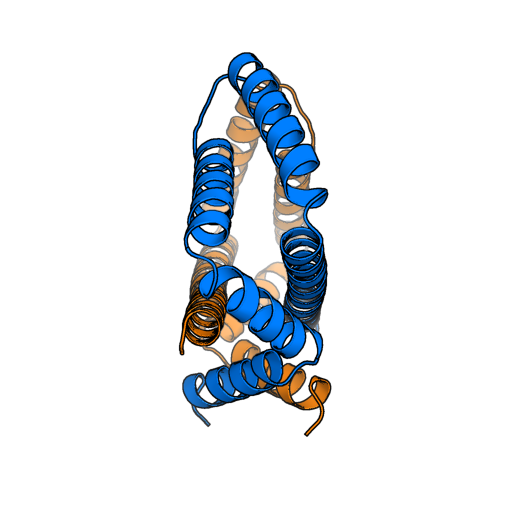3.953 -6.328 1 97.31 27 LYS B O 1
ATOM 1163 N N . ALA B 1 28 ? -2.666 -23.703 -6.727 1 97.06 28 ALA B N 1
ATOM 1164 C CA . ALA B 1 28 ? -2.99 -25.078 -6.348 1 97.06 28 ALA B CA 1
ATOM 1165 C C . ALA B 1 28 ? -2.254 -26.078 -7.238 1 97.06 28 ALA B C 1
ATOM 1167 O O . ALA B 1 28 ? -1.804 -27.125 -6.762 1 97.06 28 ALA B O 1
ATOM 1168 N N . ILE B 1 29 ? -2.119 -25.734 -8.438 1 97.19 29 ILE B N 1
ATOM 1169 C CA . ILE B 1 29 ? -1.43 -26.578 -9.398 1 97.19 29 ILE B CA 1
ATOM 1170 C C . ILE B 1 29 ? 0.052 -26.672 -9.039 1 97.19 29 ILE B C 1
ATOM 1172 O O . ILE B 1 29 ? 0.631 -27.75 -9.016 1 97.19 29 ILE B O 1
ATOM 1176 N N . ILE B 1 30 ? 0.657 -25.516 -8.688 1 97.06 30 ILE B N 1
ATOM 1177 C CA . ILE B 1 30 ? 2.057 -25.469 -8.281 1 97.06 30 ILE B CA 1
ATOM 1178 C C . ILE B 1 30 ? 2.242 -26.266 -6.984 1 97.06 30 ILE B C 1
ATOM 1180 O O . ILE B 1 30 ? 3.188 -27.031 -6.855 1 97.06 30 ILE B O 1
ATOM 1184 N N . ASP B 1 31 ? 1.286 -26.172 -6.094 1 96.12 31 ASP B N 1
ATOM 1185 C CA . ASP B 1 31 ? 1.399 -26.766 -4.766 1 96.12 31 ASP B CA 1
ATOM 1186 C C . ASP B 1 31 ? 1.304 -28.297 -4.832 1 96.12 31 ASP B C 1
ATOM 1188 O O . ASP B 1 31 ? 1.797 -28.984 -3.941 1 96.12 31 ASP B O 1
ATOM 1192 N N . ARG B 1 32 ? 0.744 -28.781 -5.828 1 95.81 32 ARG B N 1
ATOM 1193 C CA . ARG B 1 32 ? 0.575 -30.219 -5.984 1 95.81 32 ARG B CA 1
ATOM 1194 C C . ARG B 1 32 ? 1.864 -30.875 -6.477 1 95.81 32 ARG B C 1
ATOM 1196 O O . ARG B 1 32 ? 2.045 -32.094 -6.34 1 95.81 32 ARG B O 1
ATOM 1203 N N . ASN B 1 33 ? 2.705 -30.109 -7.117 1 95.62 33 ASN B N 1
ATOM 1204 C CA . ASN B 1 33 ? 4.008 -30.578 -7.582 1 95.62 33 ASN B CA 1
ATOM 1205 C C . ASN B 1 33 ? 5.129 -30.109 -6.66 1 95.62 33 ASN B C 1
ATOM 1207 O O . ASN B 1 33 ? 5.551 -28.953 -6.723 1 95.62 33 ASN B O 1
ATOM 1211 N N . LYS B 1 34 ? 5.598 -31 -5.855 1 95.62 34 LYS B N 1
ATOM 1212 C CA . LYS B 1 34 ? 6.562 -30.672 -4.809 1 95.62 34 LYS B CA 1
ATOM 1213 C C . LYS B 1 34 ? 7.805 -30 -5.395 1 95.62 34 LYS B C 1
ATOM 1215 O O . LYS B 1 34 ? 8.344 -29.062 -4.812 1 95.62 34 LYS B O 1
ATOM 1220 N N . ASP B 1 35 ? 8.25 -30.5 -6.508 1 95.69 35 ASP B N 1
ATOM 1221 C CA . ASP B 1 35 ? 9.438 -29.953 -7.148 1 95.69 35 ASP B CA 1
ATOM 1222 C C . ASP B 1 35 ? 9.188 -28.516 -7.637 1 95.69 35 ASP B C 1
ATOM 1224 O O . ASP B 1 35 ? 9.984 -27.625 -7.363 1 95.69 35 ASP B O 1
ATOM 1228 N N . LEU B 1 36 ? 8.094 -28.266 -8.289 1 95.38 36 LEU B N 1
ATOM 1229 C CA . LEU B 1 36 ? 7.742 -26.938 -8.789 1 95.38 36 LEU B CA 1
ATOM 1230 C C . LEU B 1 36 ? 7.531 -25.969 -7.629 1 95.38 36 LEU B C 1
ATOM 1232 O O . LEU B 1 36 ? 7.969 -24.812 -7.695 1 95.38 36 LEU B O 1
ATOM 1236 N N . LYS B 1 37 ? 6.84 -26.5 -6.629 1 96.44 37 LYS B N 1
ATOM 1237 C CA . LYS B 1 37 ? 6.598 -25.672 -5.445 1 96.44 37 LYS B CA 1
ATOM 1238 C C . LYS B 1 37 ? 7.91 -25.156 -4.852 1 96.44 37 LYS B C 1
ATOM 1240 O O . LYS B 1 37 ? 8.039 -23.969 -4.551 1 96.44 37 LYS B O 1
ATOM 1245 N N . LYS B 1 38 ? 8.836 -26.047 -4.715 1 96.94 38 LYS B N 1
ATOM 1246 C CA . LYS B 1 38 ? 10.133 -25.672 -4.152 1 96.94 38 LYS B CA 1
ATOM 1247 C C . LYS B 1 38 ? 10.828 -24.625 -5.008 1 96.94 38 LYS B C 1
ATOM 1249 O O . LYS B 1 38 ? 11.359 -23.641 -4.48 1 96.94 38 LYS B O 1
ATOM 1254 N N . LYS B 1 39 ? 10.836 -24.828 -6.309 1 96.12 39 LYS B N 1
ATOM 1255 C CA . LYS B 1 39 ? 11.484 -23.891 -7.227 1 96.12 39 LYS B CA 1
ATOM 1256 C C . LYS B 1 39 ? 10.836 -22.516 -7.145 1 96.12 39 LYS B C 1
ATOM 1258 O O . LYS B 1 39 ? 11.539 -21.5 -7.105 1 96.12 39 LYS B O 1
ATOM 1263 N N . VAL B 1 40 ? 9.555 -22.516 -7.125 1 96.56 40 VAL B N 1
ATOM 1264 C CA . VAL B 1 40 ? 8.812 -21.266 -7.066 1 96.56 40 VAL B CA 1
ATOM 1265 C C . VAL B 1 40 ? 9.039 -20.594 -5.715 1 96.56 40 VAL B C 1
ATOM 1267 O O . VAL B 1 40 ? 9.266 -19.375 -5.645 1 96.56 40 VAL B O 1
ATOM 1270 N N . ASP B 1 41 ? 9.008 -21.344 -4.645 1 95.44 41 ASP B N 1
ATOM 1271 C CA . ASP B 1 41 ? 9.25 -20.812 -3.307 1 95.44 41 ASP B CA 1
ATOM 1272 C C . ASP B 1 41 ? 10.648 -20.219 -3.205 1 95.44 41 ASP B C 1
ATOM 1274 O O . ASP B 1 41 ? 10.828 -19.141 -2.617 1 95.44 41 ASP B O 1
ATOM 1278 N N . ASP B 1 42 ? 11.641 -20.844 -3.748 1 95.38 42 ASP B N 1
ATOM 1279 C CA . ASP B 1 42 ? 13.008 -20.344 -3.754 1 95.38 42 ASP B CA 1
ATOM 1280 C C . ASP B 1 42 ? 13.109 -19.016 -4.512 1 95.38 42 ASP B C 1
ATOM 1282 O O . ASP B 1 42 ? 13.797 -18.094 -4.066 1 95.38 42 ASP B O 1
ATOM 1286 N N . PHE B 1 43 ? 12.453 -19 -5.605 1 96.06 43 PHE B N 1
ATOM 1287 C CA . PHE B 1 43 ? 12.422 -17.797 -6.406 1 96.06 43 PHE B CA 1
ATOM 1288 C C . PHE B 1 43 ? 11.812 -16.641 -5.617 1 96.06 43 PHE B C 1
ATOM 1290 O O . PHE B 1 43 ? 12.383 -15.539 -5.57 1 96.06 43 PHE B O 1
ATOM 1297 N N . ARG B 1 44 ? 10.719 -16.891 -5.016 1 92.62 44 ARG B N 1
ATOM 1298 C CA . ARG B 1 44 ? 10.023 -15.867 -4.238 1 92.62 44 ARG B CA 1
ATOM 1299 C C . ARG B 1 44 ? 10.875 -15.398 -3.066 1 92.62 44 ARG B C 1
ATOM 1301 O O . ARG B 1 44 ? 10.891 -14.203 -2.744 1 92.62 44 ARG B O 1
ATOM 1308 N N . LYS B 1 45 ? 11.523 -16.297 -2.451 1 93 45 LYS B N 1
ATOM 1309 C CA . LYS B 1 45 ? 12.414 -15.953 -1.342 1 93 45 LYS B CA 1
ATOM 1310 C C . LYS B 1 45 ? 13.539 -15.039 -1.801 1 93 45 LYS B C 1
ATOM 1312 O O . LYS B 1 45 ? 13.844 -14.039 -1.142 1 93 45 LYS B O 1
ATOM 1317 N N . LYS B 1 46 ? 14.133 -15.328 -2.873 1 91.38 46 LYS B N 1
ATOM 1318 C CA . LYS B 1 46 ? 15.195 -14.5 -3.438 1 91.38 46 LYS B CA 1
ATOM 1319 C C . LYS B 1 46 ? 14.688 -13.102 -3.777 1 91.38 46 LYS B C 1
ATOM 1321 O O . LYS B 1 46 ? 15.352 -12.109 -3.482 1 91.38 46 LYS B O 1
ATOM 1326 N N . GLN B 1 47 ? 13.508 -13.148 -4.422 1 89.62 47 GLN B N 1
ATOM 1327 C CA . GLN B 1 47 ? 12.867 -11.883 -4.742 1 89.62 47 GLN B CA 1
ATOM 1328 C C . GLN B 1 47 ? 12.711 -11.016 -3.498 1 89.62 47 GLN B C 1
ATOM 1330 O O . GLN B 1 47 ? 13.062 -9.836 -3.508 1 89.62 47 GLN B O 1
ATOM 1335 N N . THR B 1 48 ? 12.242 -11.562 -2.426 1 87.88 48 THR B N 1
ATOM 1336 C CA . THR B 1 48 ? 12 -10.844 -1.18 1 87.88 48 THR B CA 1
ATOM 1337 C C . THR B 1 48 ? 13.312 -10.367 -0.566 1 87.88 48 THR B C 1
ATOM 1339 O O . THR B 1 48 ? 13.406 -9.242 -0.084 1 87.88 48 THR B O 1
ATOM 1342 N N . GLU B 1 49 ? 14.328 -11.094 -0.661 1 88.19 49 GLU B N 1
ATOM 1343 C CA . GLU B 1 49 ? 15.633 -10.766 -0.1 1 88.19 49 GLU B CA 1
ATOM 1344 C C . GLU B 1 49 ? 16.266 -9.586 -0.829 1 88.19 49 GLU B C 1
ATOM 1346 O O . GLU B 1 49 ? 16.922 -8.75 -0.206 1 88.19 49 GLU B O 1
ATOM 1351 N N . ILE B 1 50 ? 16.031 -9.586 -2.096 1 86.25 50 ILE B N 1
ATOM 1352 C CA . ILE B 1 50 ? 16.625 -8.539 -2.92 1 86.25 50 ILE B CA 1
ATOM 1353 C C . ILE B 1 50 ? 15.953 -7.199 -2.6 1 86.25 50 ILE B C 1
ATOM 1355 O O . ILE B 1 50 ? 16.625 -6.176 -2.467 1 86.25 50 ILE B O 1
ATOM 1359 N N . TYR B 1 51 ? 14.633 -7.242 -2.381 1 81 51 TYR B N 1
ATOM 1360 C CA . TYR B 1 51 ? 13.883 -6 -2.197 1 81 51 TYR B CA 1
ATOM 1361 C C . TYR B 1 51 ? 13.961 -5.523 -0.752 1 81 51 TYR B C 1
ATOM 1363 O O . TYR B 1 51 ? 13.828 -4.332 -0.477 1 81 51 TYR B O 1
ATOM 1371 N N . SER B 1 52 ? 14.305 -6.371 0.199 1 78.5 52 SER B N 1
ATOM 1372 C CA . SER B 1 52 ? 14.344 -6.027 1.617 1 78.5 52 SER B CA 1
ATOM 1373 C C . SER B 1 52 ? 15.75 -5.609 2.043 1 78.5 52 SER B C 1
ATOM 1375 O O . SER B 1 52 ? 15.922 -4.973 3.084 1 78.5 52 SER B O 1
ATOM 1377 N N . SER B 1 53 ? 16.734 -5.969 1.327 1 69.62 53 SER B N 1
ATOM 1378 C CA . SER B 1 53 ? 18.109 -5.785 1.788 1 69.62 53 SER B CA 1
ATOM 1379 C C . SER B 1 53 ? 18.703 -4.477 1.27 1 69.62 53 SER B C 1
ATOM 1381 O O . SER B 1 53 ? 18.422 -4.074 0.135 1 69.62 53 SER B O 1
ATOM 1383 N N . LYS B 1 54 ? 19.172 -3.768 2.246 1 66.38 54 LYS B N 1
ATOM 1384 C CA . LYS B 1 54 ? 20.016 -2.619 1.916 1 66.38 54 LYS B CA 1
ATOM 1385 C C . LYS B 1 54 ? 21.297 -3.057 1.217 1 66.38 54 LYS B C 1
ATOM 1387 O O . LYS B 1 54 ? 22.25 -3.492 1.869 1 66.38 54 LYS B O 1
ATOM 1392 N N . LYS B 1 55 ? 21.297 -3.281 0.123 1 68.62 55 LYS B N 1
ATOM 1393 C CA . LYS B 1 55 ? 22.516 -3.738 -0.527 1 68.62 55 LYS B CA 1
ATOM 1394 C C . LYS B 1 55 ? 23.094 -2.656 -1.435 1 68.62 55 LYS B C 1
ATOM 1396 O O . LYS B 1 55 ? 22.406 -1.702 -1.792 1 68.62 55 LYS B O 1
ATOM 1401 N N . THR B 1 56 ? 24.359 -2.871 -1.595 1 68.06 56 THR B N 1
ATOM 1402 C CA . THR B 1 56 ? 25.047 -1.949 -2.488 1 68.06 56 THR B CA 1
ATOM 1403 C C . THR B 1 56 ? 24.438 -1.986 -3.885 1 68.06 56 THR B C 1
ATOM 1405 O O . THR B 1 56 ? 23.781 -2.961 -4.254 1 68.06 56 THR B O 1
ATOM 1408 N N . GLN B 1 57 ? 24.578 -0.919 -4.547 1 68.94 57 GLN B N 1
ATOM 1409 C CA . GLN B 1 57 ? 24.016 -0.795 -5.891 1 68.94 57 GLN B CA 1
ATOM 1410 C C . GLN B 1 57 ? 24.516 -1.915 -6.797 1 68.94 57 GLN B C 1
ATOM 1412 O O . GLN B 1 57 ? 23.734 -2.492 -7.562 1 68.94 57 GLN B O 1
ATOM 1417 N N . LYS B 1 58 ? 25.844 -2.15 -6.805 1 70.81 58 LYS B N 1
ATOM 1418 C CA . LYS B 1 58 ? 26.438 -3.172 -7.668 1 70.81 58 LYS B CA 1
ATOM 1419 C C . LYS B 1 58 ? 25.922 -4.562 -7.305 1 70.81 58 LYS B C 1
ATOM 1421 O O . LYS B 1 58 ? 25.609 -5.367 -8.188 1 70.81 58 LYS B O 1
ATOM 1426 N N . ASP B 1 59 ? 25.844 -4.906 -6.102 1 81.69 59 ASP B N 1
ATOM 1427 C CA . ASP B 1 59 ? 25.344 -6.188 -5.617 1 81.69 59 ASP B CA 1
ATOM 1428 C C . ASP B 1 59 ? 23.875 -6.375 -5.988 1 81.69 59 ASP B C 1
ATOM 1430 O O . ASP B 1 59 ? 23.453 -7.477 -6.348 1 81.69 59 ASP B O 1
ATOM 1434 N N . MET B 1 60 ? 23.281 -5.258 -6.172 1 83.75 60 MET B N 1
ATOM 1435 C CA . MET B 1 60 ? 21.859 -5.297 -6.531 1 83.75 60 MET B CA 1
ATOM 1436 C C . MET B 1 60 ? 21.688 -5.641 -8 1 83.75 60 MET B C 1
ATOM 1438 O O . MET B 1 60 ? 20.797 -6.43 -8.359 1 83.75 60 MET B O 1
ATOM 1442 N N . GLN B 1 61 ? 22.531 -5.047 -8.781 1 85.12 61 GLN B N 1
ATOM 1443 C CA . GLN B 1 61 ? 22.453 -5.301 -10.219 1 85.12 61 GLN B CA 1
ATOM 1444 C C . GLN B 1 61 ? 22.688 -6.777 -10.531 1 85.12 61 GLN B C 1
ATOM 1446 O O . GLN B 1 61 ? 21.969 -7.367 -11.344 1 85.12 61 GLN B O 1
ATOM 1451 N N . TYR B 1 62 ? 23.719 -7.395 -9.938 1 88.25 62 TYR B N 1
ATOM 1452 C CA . TYR B 1 62 ? 24.031 -8.797 -10.156 1 88.25 62 TYR B CA 1
ATOM 1453 C C . TYR B 1 62 ? 22.906 -9.703 -9.672 1 88.25 62 TYR B C 1
ATOM 1455 O O . TYR B 1 62 ? 22.516 -10.641 -10.367 1 88.25 62 TYR B O 1
ATOM 1463 N N . ARG B 1 63 ? 22.422 -9.414 -8.562 1 89.69 63 ARG B N 1
ATOM 1464 C CA . ARG B 1 63 ? 21.359 -10.227 -7.98 1 89.69 63 ARG B CA 1
ATOM 1465 C C . ARG B 1 63 ? 20.078 -10.141 -8.812 1 89.69 63 ARG B C 1
ATOM 1467 O O . ARG B 1 63 ? 19.391 -11.148 -9 1 89.69 63 ARG B O 1
ATOM 1474 N N . LEU B 1 64 ? 19.844 -8.984 -9.359 1 90.38 64 LEU B N 1
ATOM 1475 C CA . LEU B 1 64 ? 18.672 -8.797 -10.227 1 90.38 64 LEU B CA 1
ATOM 1476 C C . LEU B 1 64 ? 18.844 -9.586 -11.523 1 90.38 64 LEU B C 1
ATOM 1478 O O . LEU B 1 64 ? 17.875 -10.156 -12.039 1 90.38 64 LEU B O 1
ATOM 1482 N N . ALA B 1 65 ? 20.078 -9.547 -11.984 1 91.31 65 ALA B N 1
ATOM 1483 C CA . ALA B 1 65 ? 20.344 -10.305 -13.195 1 91.31 65 ALA B CA 1
ATOM 1484 C C . ALA B 1 65 ? 20.125 -11.797 -12.969 1 91.31 65 ALA B C 1
ATOM 1486 O O . ALA B 1 65 ? 19.547 -12.477 -13.82 1 91.31 65 ALA B O 1
ATOM 1487 N N . GLU B 1 66 ? 20.594 -12.273 -11.859 1 92.06 66 GLU B N 1
ATOM 1488 C CA . GLU B 1 66 ? 20.391 -13.68 -11.508 1 92.06 66 GLU B CA 1
ATOM 1489 C C . GLU B 1 66 ? 18.906 -14 -11.352 1 92.06 66 GLU B C 1
ATOM 1491 O O . GLU B 1 66 ? 18.438 -15.047 -11.805 1 92.06 66 GLU B O 1
ATOM 1496 N N . LEU B 1 67 ? 18.234 -13.164 -10.75 1 92.31 67 LEU B N 1
ATOM 1497 C CA . LEU B 1 67 ? 16.797 -13.336 -10.555 1 92.31 67 LEU B CA 1
ATOM 1498 C C . LEU B 1 67 ? 16.062 -13.391 -11.891 1 92.31 67 LEU B C 1
ATOM 1500 O O . LEU B 1 67 ? 15.164 -14.211 -12.078 1 92.31 67 LEU B O 1
ATOM 1504 N N . ASN B 1 68 ? 16.469 -12.531 -12.773 1 94.38 68 ASN B N 1
ATOM 1505 C CA . ASN B 1 68 ? 15.859 -12.508 -14.102 1 94.38 68 ASN B CA 1
ATOM 1506 C C . ASN B 1 68 ? 16.094 -13.812 -14.852 1 94.38 68 ASN B C 1
ATOM 1508 O O . ASN B 1 68 ? 15.219 -14.297 -15.562 1 94.38 68 ASN B O 1
ATOM 1512 N N . LYS B 1 69 ? 17.281 -14.375 -14.742 1 95 69 LYS B N 1
ATOM 1513 C CA . LYS B 1 69 ? 17.594 -15.656 -15.367 1 95 69 LYS B CA 1
ATOM 1514 C C . LYS B 1 69 ? 16.734 -16.781 -14.805 1 95 69 LYS B C 1
ATOM 1516 O O . LYS B 1 69 ? 16.219 -17.609 -15.555 1 95 69 LYS B O 1
ATOM 1521 N N . GLN B 1 70 ? 16.594 -16.812 -13.531 1 94.5 70 GLN B N 1
ATOM 1522 C CA . GLN B 1 70 ? 15.734 -17.797 -12.883 1 94.5 70 GLN B CA 1
ATOM 1523 C C . GLN B 1 70 ? 14.281 -17.641 -13.328 1 94.5 70 GLN B C 1
ATOM 1525 O O . GLN B 1 70 ? 13.594 -18.641 -13.562 1 94.5 70 GLN B O 1
ATOM 1530 N N . PHE B 1 71 ? 13.859 -16.422 -13.414 1 95.19 71 PHE B N 1
ATOM 1531 C CA . PHE B 1 71 ? 12.508 -16.141 -13.891 1 95.19 71 PHE B CA 1
ATOM 1532 C C . PHE B 1 71 ? 12.289 -16.719 -15.281 1 95.19 71 PHE B C 1
ATOM 1534 O O . PHE B 1 71 ? 11.273 -17.359 -15.539 1 95.19 71 PHE B O 1
ATOM 1541 N N . GLN B 1 72 ? 13.242 -16.5 -16.172 1 95.19 72 GLN B N 1
ATOM 1542 C CA . GLN B 1 72 ? 13.133 -16.984 -17.547 1 95.19 72 GLN B CA 1
ATOM 1543 C C . GLN B 1 72 ? 13.039 -18.5 -17.578 1 95.19 72 GLN B C 1
ATOM 1545 O O . GLN B 1 72 ? 12.258 -19.062 -18.359 1 95.19 72 GLN B O 1
ATOM 1550 N N . SER B 1 73 ? 13.836 -19.188 -16.812 1 96.31 73 SER B N 1
ATOM 1551 C CA . SER B 1 73 ? 13.82 -20.641 -16.766 1 96.31 73 SER B CA 1
ATOM 1552 C C . SER B 1 73 ? 12.492 -21.156 -16.219 1 96.31 73 SER B C 1
ATOM 1554 O O . SER B 1 73 ? 11.898 -22.078 -16.797 1 96.31 73 SER B O 1
ATOM 1556 N N . LEU B 1 74 ? 12.008 -20.562 -15.133 1 97 74 LEU B N 1
ATOM 1557 C CA . LEU B 1 74 ? 10.766 -20.984 -14.5 1 97 74 LEU B CA 1
ATOM 1558 C C . LEU B 1 74 ? 9.57 -20.719 -15.406 1 97 74 LEU B C 1
ATOM 1560 O O . LEU B 1 74 ? 8.625 -21.516 -15.453 1 97 74 LEU B O 1
ATOM 1564 N N . SER B 1 75 ? 9.648 -19.641 -16.156 1 96.12 75 SER B N 1
ATOM 1565 C CA . SER B 1 75 ? 8.539 -19.219 -17 1 96.12 75 SER B CA 1
ATOM 1566 C C . SER B 1 75 ? 8.383 -20.125 -18.203 1 96.12 75 SER B C 1
ATOM 1568 O O . SER B 1 75 ? 7.383 -20.062 -18.922 1 96.12 75 SER B O 1
ATOM 1570 N N . GLN B 1 76 ? 9.32 -20.969 -18.453 1 96.5 76 GLN B N 1
ATOM 1571 C CA . GLN B 1 76 ? 9.219 -21.938 -19.531 1 96.5 76 GLN B CA 1
ATOM 1572 C C . GLN B 1 76 ? 8.305 -23.094 -19.156 1 96.5 76 GLN B C 1
ATOM 1574 O O . GLN B 1 76 ? 7.828 -23.828 -20.016 1 96.5 76 GLN B O 1
ATOM 1579 N N . ILE B 1 77 ? 8.195 -23.281 -17.891 1 96.81 77 ILE B N 1
ATOM 1580 C CA . ILE B 1 77 ? 7.262 -24.297 -17.391 1 96.81 77 ILE B CA 1
ATOM 1581 C C . ILE B 1 77 ? 5.84 -23.734 -17.422 1 96.81 77 ILE B C 1
ATOM 1583 O O . ILE B 1 77 ? 5.543 -22.75 -16.75 1 96.81 77 ILE B O 1
ATOM 1587 N N . GLN B 1 78 ? 5.004 -24.344 -18.172 1 97 78 GLN B N 1
ATOM 1588 C CA . GLN B 1 78 ? 3.674 -23.812 -18.469 1 97 78 GLN B CA 1
ATOM 1589 C C . GLN B 1 78 ? 2.916 -23.484 -17.172 1 97 78 GLN B C 1
ATOM 1591 O O . GLN B 1 78 ? 2.346 -22.406 -17.047 1 97 78 GLN B O 1
ATOM 1596 N N . GLU B 1 79 ? 2.939 -24.438 -16.188 1 97.31 79 GLU B N 1
ATOM 1597 C CA . GLU B 1 79 ? 2.225 -24.25 -14.922 1 97.31 79 GLU B CA 1
ATOM 1598 C C . GLU B 1 79 ? 2.744 -23.047 -14.156 1 97.31 79 GLU B C 1
ATOM 1600 O O . GLU B 1 79 ? 1.968 -22.312 -13.547 1 97.31 79 GLU B O 1
ATOM 1605 N N . VAL B 1 80 ? 4.016 -22.812 -14.234 1 97.88 80 VAL B N 1
ATOM 1606 C CA . VAL B 1 80 ? 4.641 -21.703 -13.523 1 97.88 80 VAL B CA 1
ATOM 1607 C C . VAL B 1 80 ? 4.324 -20.391 -14.234 1 97.88 80 VAL B C 1
ATOM 1609 O O . VAL B 1 80 ? 4.031 -19.375 -13.586 1 97.88 80 VAL B O 1
ATOM 1612 N N . ASP B 1 81 ? 4.324 -20.469 -15.516 1 97.56 81 ASP B N 1
ATOM 1613 C CA . ASP B 1 81 ? 3.992 -19.281 -16.312 1 97.56 81 ASP B CA 1
ATOM 1614 C C . ASP B 1 81 ? 2.57 -18.812 -16.016 1 97.56 81 ASP B C 1
ATOM 1616 O O . ASP B 1 81 ? 2.336 -17.609 -15.836 1 97.56 81 ASP B O 1
ATOM 1620 N N . ILE B 1 82 ? 1.65 -19.719 -15.977 1 97.81 82 ILE B N 1
ATOM 1621 C CA . ILE B 1 82 ? 0.258 -19.406 -15.68 1 97.81 82 ILE B CA 1
ATOM 1622 C C . ILE B 1 82 ? 0.154 -18.781 -14.289 1 97.81 82 ILE B C 1
ATOM 1624 O O . ILE B 1 82 ? -0.559 -17.797 -14.094 1 97.81 82 ILE B O 1
ATOM 1628 N N . PHE B 1 83 ? 0.892 -19.297 -13.328 1 98.19 83 PHE B N 1
ATOM 1629 C CA . PHE B 1 83 ? 0.901 -18.781 -11.969 1 98.19 83 PHE B CA 1
ATOM 1630 C C . PHE B 1 83 ? 1.45 -17.359 -11.93 1 98.19 83 PHE B C 1
ATOM 1632 O O . PHE B 1 83 ? 0.849 -16.484 -11.32 1 98.19 83 PHE B O 1
ATOM 1639 N N . PHE B 1 84 ? 2.551 -17.109 -12.57 1 97.25 84 PHE B N 1
ATOM 1640 C CA . PHE B 1 84 ? 3.162 -15.781 -12.586 1 97.25 84 PHE B CA 1
ATOM 1641 C C . PHE B 1 84 ? 2.24 -14.773 -13.266 1 97.25 84 PHE B C 1
ATOM 1643 O O . PHE B 1 84 ? 2.092 -13.648 -12.781 1 97.25 84 PHE B O 1
ATOM 1650 N N . LYS B 1 85 ? 1.666 -15.172 -14.336 1 97.75 85 LYS B N 1
ATOM 1651 C CA . LYS B 1 85 ? 0.761 -14.281 -15.062 1 97.75 85 LYS B CA 1
ATOM 1652 C C . LYS B 1 85 ? -0.47 -13.953 -14.227 1 97.75 85 LYS B C 1
ATOM 1654 O O . LYS B 1 85 ? -0.884 -12.789 -14.148 1 97.75 85 LYS B O 1
ATOM 1659 N N . SER B 1 86 ? -1.022 -14.992 -13.594 1 98.19 86 SER B N 1
ATOM 1660 C CA . SER B 1 86 ? -2.178 -14.773 -12.727 1 98.19 86 SER B CA 1
ATOM 1661 C C . SER B 1 86 ? -1.813 -13.906 -11.531 1 98.19 86 SER B C 1
ATOM 1663 O O . SER B 1 86 ? -2.602 -13.055 -11.109 1 98.19 86 SER B O 1
ATOM 1665 N N . SER B 1 87 ? -0.638 -14.086 -10.969 1 97.19 87 SER B N 1
ATOM 1666 C CA . SER B 1 87 ? -0.146 -13.258 -9.883 1 97.19 87 SER B CA 1
ATOM 1667 C C . SER B 1 87 ? -0.043 -11.797 -10.305 1 97.19 87 SER B C 1
ATOM 1669 O O . SER B 1 87 ? -0.463 -10.898 -9.57 1 97.19 87 SER B O 1
ATOM 1671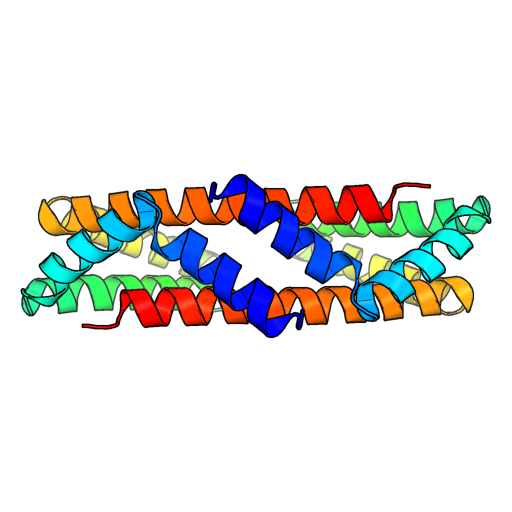 N N . LYS B 1 88 ? 0.521 -11.625 -11.422 1 97.06 88 LYS B N 1
ATOM 1672 C CA . LYS B 1 88 ? 0.661 -10.266 -11.945 1 97.06 88 LYS B CA 1
ATOM 1673 C C . LYS B 1 88 ? -0.702 -9.609 -12.148 1 97.06 88 LYS B C 1
ATOM 1675 O O . LYS B 1 88 ? -0.896 -8.445 -11.789 1 97.06 88 LYS B O 1
ATOM 1680 N N . GLU B 1 89 ? -1.629 -10.312 -12.742 1 98.19 89 GLU B N 1
ATOM 1681 C CA . GLU B 1 89 ? -2.975 -9.797 -12.977 1 98.19 89 GLU B CA 1
ATOM 1682 C C . GLU B 1 89 ? -3.658 -9.422 -11.664 1 98.19 89 GLU B C 1
ATOM 1684 O O . GLU B 1 89 ? -4.312 -8.383 -11.57 1 98.19 89 GLU B O 1
ATOM 1689 N N . PHE B 1 90 ? -3.48 -10.281 -10.734 1 98.12 90 PHE B N 1
ATOM 1690 C CA . PHE B 1 90 ? -4.07 -10.016 -9.43 1 98.12 90 PHE B CA 1
ATOM 1691 C C . PHE B 1 90 ? -3.424 -8.789 -8.781 1 98.12 90 PHE B C 1
ATOM 1693 O O . PHE B 1 90 ? -4.121 -7.922 -8.258 1 98.12 90 PHE B O 1
ATOM 1700 N N . ASN B 1 91 ? -2.125 -8.734 -8.812 1 96.31 91 ASN B N 1
ATOM 1701 C CA . ASN B 1 91 ? -1.408 -7.59 -8.25 1 96.31 91 ASN B CA 1
ATOM 1702 C C . ASN B 1 91 ? -1.815 -6.285 -8.93 1 96.31 91 ASN B C 1
ATOM 1704 O O . ASN B 1 91 ? -1.968 -5.258 -8.266 1 96.31 91 ASN B O 1
ATOM 1708 N N . ASP B 1 92 ? -1.96 -6.316 -10.258 1 97.56 92 ASP B N 1
ATOM 1709 C CA . ASP B 1 92 ? -2.408 -5.145 -11.008 1 97.56 92 ASP B CA 1
ATOM 1710 C C . ASP B 1 92 ? -3.793 -4.695 -10.539 1 97.56 92 ASP B C 1
ATOM 1712 O O . ASP B 1 92 ? -4.039 -3.5 -10.375 1 97.56 92 ASP B O 1
ATOM 1716 N N . MET B 1 93 ? -4.625 -5.629 -10.367 1 97 93 MET B N 1
ATOM 1717 C CA . MET B 1 93 ? -5.977 -5.336 -9.898 1 97 93 MET B CA 1
ATOM 1718 C C . MET B 1 93 ? -5.945 -4.734 -8.5 1 97 93 MET B C 1
ATOM 1720 O O . MET B 1 93 ? -6.621 -3.738 -8.234 1 97 93 MET B O 1
ATOM 1724 N N . MET B 1 94 ? -5.117 -5.309 -7.625 1 96.25 94 MET B N 1
ATOM 1725 C CA . MET B 1 94 ? -4.988 -4.801 -6.262 1 96.25 94 MET B CA 1
ATOM 1726 C C . MET B 1 94 ? -4.445 -3.377 -6.258 1 96.25 94 MET B C 1
ATOM 1728 O O . MET B 1 94 ? -4.902 -2.533 -5.488 1 96.25 94 MET B O 1
ATOM 1732 N N . PHE B 1 95 ? -3.547 -3.119 -7.043 1 95.81 95 PHE B N 1
ATOM 1733 C CA . PHE B 1 95 ? -2.986 -1.78 -7.176 1 95.81 95 PHE B CA 1
ATOM 1734 C C . PHE B 1 95 ? -4.062 -0.779 -7.574 1 95.81 95 PHE B C 1
ATOM 1736 O O . PHE B 1 95 ? -4.145 0.314 -7.008 1 95.81 95 PHE B O 1
ATOM 1743 N N . LYS B 1 96 ? -4.879 -1.11 -8.539 1 95.69 96 LYS B N 1
ATOM 1744 C CA . LYS B 1 96 ? -5.957 -0.237 -8.992 1 95.69 96 LYS B CA 1
ATOM 1745 C C . LYS B 1 96 ? -6.969 0.011 -7.875 1 95.69 96 LYS B C 1
ATOM 1747 O O . LYS B 1 96 ? -7.449 1.133 -7.707 1 95.69 96 LYS B O 1
ATOM 1752 N N . VAL B 1 97 ? -7.238 -1.067 -7.199 1 94.62 97 VAL B N 1
ATOM 1753 C CA . VAL B 1 97 ? -8.18 -0.962 -6.09 1 94.62 97 VAL B CA 1
ATOM 1754 C C . VAL B 1 97 ? -7.625 -0.021 -5.027 1 94.62 97 VAL B C 1
ATOM 1756 O O . VAL B 1 97 ? -8.336 0.869 -4.547 1 94.62 97 VAL B O 1
ATOM 1759 N N . PHE B 1 98 ? -6.371 -0.15 -4.664 1 94.94 98 PHE B N 1
ATOM 1760 C CA . PHE B 1 98 ? -5.746 0.706 -3.662 1 94.94 98 PHE B CA 1
ATOM 1761 C C . PHE B 1 98 ? -5.676 2.148 -4.148 1 94.94 98 PHE B C 1
ATOM 1763 O O . PHE B 1 98 ? -5.891 3.082 -3.373 1 94.94 98 PHE B O 1
ATOM 1770 N N . LYS B 1 99 ? -5.387 2.312 -5.328 1 95.38 99 LYS B N 1
ATOM 1771 C CA . LYS B 1 99 ? -5.367 3.646 -5.922 1 95.38 99 LYS B CA 1
ATOM 1772 C C . LYS B 1 99 ? -6.746 4.297 -5.852 1 95.38 99 LYS B C 1
ATOM 1774 O O . LYS B 1 99 ? -6.863 5.477 -5.512 1 95.38 99 LYS B O 1
ATOM 1779 N N . GLU B 1 100 ? -7.738 3.551 -6.242 1 95.81 100 GLU B N 1
ATOM 1780 C CA . GLU B 1 100 ? -9.109 4.051 -6.176 1 95.81 100 GLU B CA 1
ATOM 1781 C C . GLU B 1 100 ? -9.469 4.492 -4.762 1 95.81 100 GLU B C 1
ATOM 1783 O O . GLU B 1 100 ? -10.062 5.551 -4.566 1 95.81 100 GLU B O 1
ATOM 1788 N N . ILE B 1 101 ? -9.102 3.676 -3.814 1 96.12 101 ILE B N 1
ATOM 1789 C CA . ILE B 1 101 ? -9.352 3.99 -2.412 1 96.12 101 ILE B CA 1
ATOM 1790 C C . ILE B 1 101 ? -8.617 5.273 -2.033 1 96.12 101 ILE B C 1
ATOM 1792 O O . ILE B 1 101 ? -9.227 6.215 -1.515 1 96.12 101 ILE B O 1
ATOM 1796 N N . ASN B 1 102 ? -7.355 5.344 -2.361 1 94.56 102 ASN B N 1
ATOM 1797 C CA . ASN B 1 102 ? -6.547 6.512 -2.029 1 94.56 102 ASN B CA 1
ATOM 1798 C C . ASN B 1 102 ? -7.078 7.773 -2.707 1 94.56 102 ASN B C 1
ATOM 1800 O O . ASN B 1 102 ? -7.168 8.828 -2.08 1 94.56 102 ASN B O 1
ATOM 1804 N N . ASP B 1 103 ? -7.453 7.707 -3.967 1 95.88 103 ASP B N 1
ATOM 1805 C CA . ASP B 1 103 ? -7.984 8.844 -4.711 1 95.88 103 ASP B CA 1
ATOM 1806 C C . ASP B 1 103 ? -9.281 9.352 -4.09 1 95.88 103 ASP B C 1
ATOM 1808 O O . ASP B 1 103 ? -9.508 10.555 -4.004 1 95.88 103 ASP B O 1
ATOM 1812 N N . SER B 1 104 ? -10.102 8.438 -3.75 1 95.75 104 SER B N 1
ATOM 1813 C CA . SER B 1 104 ? -11.391 8.805 -3.166 1 95.75 104 SER B CA 1
ATOM 1814 C C . SER B 1 104 ? -11.211 9.477 -1.808 1 95.75 104 SER B C 1
ATOM 1816 O O . SER B 1 104 ? -11.852 10.484 -1.521 1 95.75 104 SER B O 1
ATOM 1818 N N . VAL B 1 105 ? -10.375 8.891 -0.993 1 96.38 105 VAL B N 1
ATOM 1819 C CA . VAL B 1 105 ? -10.094 9.445 0.327 1 96.38 105 VAL B CA 1
ATOM 1820 C C . VAL B 1 105 ? -9.492 10.844 0.183 1 96.38 105 VAL B C 1
ATOM 1822 O O . VAL B 1 105 ? -9.906 11.773 0.874 1 96.38 105 VAL B O 1
ATOM 1825 N N . ASP B 1 106 ? -8.578 11 -0.726 1 95.12 106 ASP B N 1
ATOM 1826 C CA . ASP B 1 106 ? -7.961 12.297 -0.997 1 95.12 106 ASP B CA 1
ATOM 1827 C C . ASP B 1 106 ? -9 13.32 -1.448 1 95.12 106 ASP B C 1
ATOM 1829 O O . ASP B 1 106 ? -8.953 14.484 -1.043 1 95.12 106 ASP B O 1
ATOM 1833 N N . SER B 1 107 ? -9.859 12.898 -2.318 1 96.12 107 SER B N 1
ATOM 1834 C CA . SER B 1 107 ? -10.922 13.766 -2.818 1 96.12 107 SER B CA 1
ATOM 1835 C C . SER B 1 107 ? -11.805 14.273 -1.682 1 96.12 107 SER B C 1
ATOM 1837 O O . SER B 1 107 ? -12.156 15.453 -1.639 1 96.12 107 SER B O 1
ATOM 1839 N N . LYS B 1 108 ? -12.117 13.383 -0.768 1 95.69 108 LYS B N 1
ATOM 1840 C CA . LYS B 1 108 ? -12.953 13.75 0.369 1 95.69 108 LYS B CA 1
ATOM 1841 C C . LYS B 1 108 ? -12.219 14.695 1.316 1 95.69 108 LYS B C 1
ATOM 1843 O O . LYS B 1 108 ? -12.812 15.609 1.878 1 95.69 108 LYS B O 1
ATOM 1848 N N . LEU B 1 109 ? -10.93 14.422 1.421 1 95.31 109 LEU B N 1
ATOM 1849 C CA . LEU B 1 109 ? -10.102 15.273 2.268 1 95.31 109 LEU B CA 1
ATOM 1850 C C . LEU B 1 109 ? -10.016 16.688 1.703 1 95.31 109 LEU B C 1
ATOM 1852 O O . LEU B 1 109 ? -10.008 17.656 2.459 1 95.31 109 LEU B O 1
ATOM 1856 N N . ASN B 1 110 ? -10.039 16.828 0.417 1 93.31 110 ASN B N 1
ATOM 1857 C CA . ASN B 1 110 ? -9.875 18.109 -0.254 1 93.31 110 ASN B CA 1
ATOM 1858 C C . ASN B 1 110 ? -11.219 18.75 -0.572 1 93.31 110 ASN B C 1
ATOM 1860 O O . ASN B 1 110 ? -11.273 19.875 -1.074 1 93.31 110 ASN B O 1
ATOM 1864 N N . SER B 1 111 ? -12.172 18.016 -0.311 1 88.62 111 SER B N 1
ATOM 1865 C CA . SER B 1 111 ? -13.5 18.578 -0.542 1 88.62 111 SER B CA 1
ATOM 1866 C C . SER B 1 111 ? -13.898 19.547 0.576 1 88.62 111 SER B C 1
ATOM 1868 O O . SER B 1 111 ? -13.383 19.453 1.692 1 88.62 111 SER B O 1
ATOM 1870 N N . LYS B 1 112 ? -14.641 20.656 0.221 1 73 112 LYS B N 1
ATOM 1871 C CA . LYS B 1 112 ? -15.102 21.703 1.13 1 73 112 LYS B CA 1
ATOM 1872 C C . LYS B 1 112 ? -16.172 21.172 2.086 1 73 112 LYS B C 1
ATOM 1874 O O . LYS B 1 112 ? -16.969 20.297 1.716 1 73 112 LYS B O 1
#